Protein AF-A0A7C4EI31-F1 (afdb_monomer_lite)

pLDDT: mean 77.95, std 15.74, range [33.34, 97.25]

Structure (mmCIF, N/CA/C/O backbone):
data_AF-A0A7C4EI31-F1
#
_entry.id   AF-A0A7C4EI31-F1
#
loop_
_atom_site.group_PDB
_atom_site.id
_atom_site.type_symbol
_atom_site.label_atom_id
_atom_site.label_alt_id
_atom_site.label_comp_id
_atom_site.label_asym_id
_atom_site.label_entity_id
_atom_site.label_seq_id
_atom_site.pdbx_PDB_ins_code
_atom_site.Cartn_x
_atom_site.Cartn_y
_atom_site.Cartn_z
_atom_site.occupancy
_atom_site.B_iso_or_equiv
_atom_site.auth_seq_id
_atom_site.auth_comp_id
_atom_site.auth_asym_id
_atom_site.auth_atom_id
_atom_site.pdbx_PDB_model_num
ATOM 1 N N . MET A 1 1 ? -98.557 44.530 114.615 1.00 41.19 1 MET A N 1
ATOM 2 C CA . MET A 1 1 ? -98.562 43.823 113.317 1.00 41.19 1 MET A CA 1
ATOM 3 C C . MET A 1 1 ? -97.282 44.169 112.573 1.00 41.19 1 MET A C 1
ATOM 5 O O . MET A 1 1 ? -97.157 45.309 112.159 1.00 41.19 1 MET A O 1
ATOM 9 N N . SER A 1 2 ? -96.325 43.238 112.516 1.00 43.62 2 SER A N 1
ATOM 10 C CA . SER A 1 2 ? -95.364 43.038 111.412 1.00 43.62 2 SER A CA 1
ATOM 11 C C . SER A 1 2 ? -94.254 42.102 111.886 1.00 43.62 2 SER A C 1
ATOM 13 O O . SER A 1 2 ? -93.438 42.488 112.718 1.00 43.62 2 SER A O 1
ATOM 15 N N . GLN A 1 3 ? -94.226 40.874 111.366 1.00 41.81 3 GLN A N 1
ATOM 16 C CA . GLN A 1 3 ? -93.058 39.998 111.443 1.00 41.81 3 GLN A CA 1
ATOM 17 C C . GLN A 1 3 ? -92.768 39.374 110.071 1.00 41.81 3 GLN A C 1
ATOM 19 O O . GLN A 1 3 ? -93.598 38.665 109.516 1.00 41.81 3 GLN A O 1
ATOM 24 N N . ILE A 1 4 ? -91.595 39.732 109.539 1.00 47.81 4 ILE A N 1
ATOM 25 C CA . ILE A 1 4 ? -90.494 38.880 109.048 1.00 47.81 4 ILE A CA 1
ATOM 26 C C . ILE A 1 4 ? -90.868 37.541 108.377 1.00 47.81 4 ILE A C 1
ATOM 28 O O . ILE A 1 4 ? -91.322 36.627 109.058 1.00 47.81 4 ILE A O 1
ATOM 32 N N . LYS A 1 5 ? -90.437 37.346 107.116 1.00 42.47 5 LYS A N 1
ATOM 33 C CA . LYS A 1 5 ? -89.521 36.237 106.763 1.00 42.47 5 LYS A CA 1
ATOM 34 C C . LYS A 1 5 ? -88.839 36.428 105.404 1.00 42.47 5 LYS A C 1
ATOM 36 O O . LYS A 1 5 ? -89.461 36.347 104.353 1.00 42.47 5 LYS A O 1
ATOM 41 N N . THR A 1 6 ? -87.535 36.665 105.473 1.00 50.69 6 THR A N 1
ATOM 42 C CA . THR A 1 6 ? -86.547 36.564 104.396 1.00 50.69 6 THR A CA 1
ATOM 43 C C . THR A 1 6 ? -86.297 35.086 104.079 1.00 50.69 6 THR A C 1
ATOM 45 O O . THR A 1 6 ? -86.125 34.287 105.000 1.00 50.69 6 THR A O 1
ATOM 48 N N . GLY A 1 7 ? -86.248 34.726 102.797 1.00 41.00 7 GLY A N 1
ATOM 49 C CA . GLY A 1 7 ? -85.848 33.403 102.319 1.00 41.00 7 GLY A CA 1
ATOM 50 C C . GLY A 1 7 ? -85.140 33.545 100.978 1.00 41.00 7 GLY A C 1
ATOM 51 O O . GLY A 1 7 ? -85.781 33.796 99.964 1.00 41.00 7 GLY A O 1
ATOM 52 N N . THR A 1 8 ? -83.814 33.464 101.013 1.00 48.25 8 THR A N 1
ATOM 53 C CA . THR A 1 8 ? -82.919 33.517 99.855 1.00 48.25 8 THR A CA 1
ATOM 54 C C . THR A 1 8 ? -82.655 32.081 99.409 1.00 48.25 8 THR A C 1
ATOM 56 O O . THR A 1 8 ? -81.966 31.352 100.121 1.00 48.25 8 THR A O 1
ATOM 59 N N . ASP A 1 9 ? -83.201 31.666 98.266 1.00 45.69 9 ASP A N 1
ATOM 60 C CA . ASP A 1 9 ? -82.871 30.377 97.646 1.00 45.69 9 ASP A CA 1
ATOM 61 C C . ASP A 1 9 ? -81.518 30.480 96.927 1.00 45.69 9 ASP A C 1
ATOM 63 O O . ASP A 1 9 ? -81.344 31.252 95.983 1.00 45.69 9 ASP A O 1
ATOM 67 N N . LEU A 1 10 ? -80.544 29.701 97.400 1.00 46.16 10 LEU A N 1
ATOM 68 C CA . LEU A 1 10 ? -79.262 29.465 96.738 1.00 46.16 10 LEU A CA 1
ATOM 69 C C . LEU A 1 10 ? -79.379 28.199 95.871 1.00 46.16 10 LEU A C 1
ATOM 71 O O . LEU A 1 10 ? -79.858 27.181 96.374 1.00 46.16 10 LEU A O 1
ATOM 75 N N . PRO A 1 11 ? -78.924 28.203 94.604 1.00 51.41 11 PRO A N 1
ATOM 76 C CA . PRO A 1 11 ? -78.926 26.999 93.779 1.00 51.41 11 PRO A CA 1
ATOM 77 C C . PRO A 1 11 ? -77.874 25.977 94.252 1.00 51.41 11 PRO A C 1
ATOM 79 O O . PRO A 1 11 ? -76.758 26.331 94.633 1.00 51.41 11 PRO A O 1
ATOM 82 N N . GLU A 1 12 ? -78.248 24.695 94.205 1.00 48.75 12 GLU A N 1
ATOM 83 C CA . GLU A 1 12 ? -77.441 23.531 94.595 1.00 48.75 12 GLU A CA 1
ATOM 84 C C . GLU A 1 12 ? -76.045 23.460 93.919 1.00 48.75 12 GLU A C 1
ATOM 86 O O . GLU A 1 12 ? -75.933 23.602 92.700 1.00 48.75 12 GLU A O 1
ATOM 91 N N . PRO A 1 13 ? -74.969 23.108 94.655 1.00 52.16 13 PRO A N 1
ATOM 92 C CA . PRO A 1 13 ? -73.597 23.009 94.127 1.00 52.16 13 PRO A CA 1
ATOM 93 C C . PRO A 1 13 ? -73.261 21.699 93.370 1.00 52.16 13 PRO A C 1
ATOM 95 O O . PRO A 1 13 ? -72.147 21.541 92.853 1.00 52.16 13 PRO A O 1
ATOM 98 N N . ALA A 1 14 ? -74.183 20.732 93.294 1.00 52.03 14 ALA A N 1
ATOM 99 C CA . ALA A 1 14 ? -73.888 19.378 92.803 1.00 52.03 14 ALA A CA 1
ATOM 100 C C . ALA A 1 14 ? -73.810 19.256 91.262 1.00 52.03 14 ALA A C 1
ATOM 102 O O . ALA A 1 14 ? -73.079 18.412 90.737 1.00 52.03 14 ALA A O 1
ATOM 103 N N . THR A 1 15 ? -74.503 20.116 90.513 1.00 53.94 15 THR A N 1
ATOM 104 C CA . THR A 1 15 ? -74.582 20.070 89.036 1.00 53.94 15 THR A CA 1
ATOM 105 C C . THR A 1 15 ? -73.482 20.865 88.327 1.00 53.94 15 THR A C 1
ATOM 107 O O . THR A 1 15 ? -73.079 20.501 87.222 1.00 53.94 15 THR A O 1
ATOM 110 N N . ALA A 1 16 ? -72.929 21.906 88.955 1.00 53.62 16 ALA A N 1
ATOM 111 C CA . ALA A 1 16 ? -71.825 22.685 88.382 1.00 53.62 16 ALA A CA 1
ATOM 112 C C . ALA A 1 16 ? -70.497 21.904 88.400 1.00 53.62 16 ALA A C 1
ATOM 114 O O . ALA A 1 16 ? -69.756 21.877 87.417 1.00 53.62 16 ALA A O 1
ATOM 115 N N . THR A 1 17 ? -70.225 21.193 89.496 1.00 56.03 17 THR A N 1
ATOM 116 C CA . THR A 1 17 ? -68.967 20.457 89.698 1.00 56.03 17 THR A CA 1
ATOM 117 C C . THR A 1 17 ? -68.844 19.228 88.783 1.00 56.03 17 THR A C 1
ATOM 119 O O . THR A 1 17 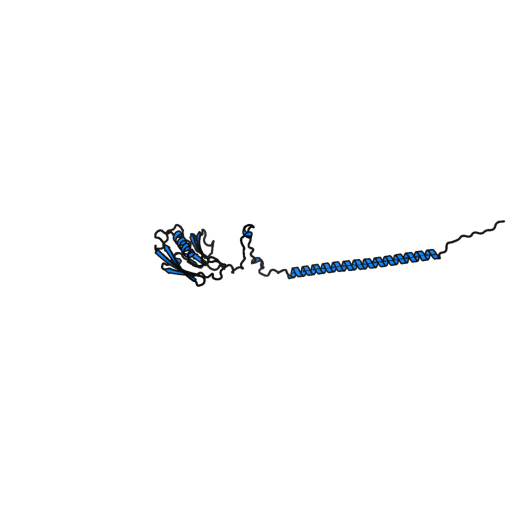? -67.742 18.868 88.367 1.00 56.03 17 THR A O 1
ATOM 122 N N . SER A 1 18 ? -69.961 18.582 88.432 1.00 58.06 18 SER A N 1
ATOM 123 C CA . SER A 1 18 ? -69.976 17.427 87.520 1.00 58.06 18 SER A CA 1
ATOM 124 C C . SER A 1 18 ? -69.792 17.825 86.052 1.00 58.06 18 SER A C 1
ATOM 126 O O . SER A 1 18 ? -69.082 17.125 85.331 1.00 58.06 18 SER A O 1
ATOM 128 N N . ARG A 1 19 ? -70.328 18.978 85.622 1.00 59.81 19 ARG A N 1
ATOM 129 C CA . ARG A 1 19 ? -70.064 19.541 84.284 1.00 59.81 19 ARG A CA 1
ATOM 130 C C . ARG A 1 19 ? -68.598 19.898 84.084 1.00 59.81 19 ARG A C 1
ATOM 132 O O . ARG A 1 19 ? -68.008 19.464 83.102 1.00 59.81 19 ARG A O 1
ATOM 139 N N . ILE A 1 20 ? -67.997 20.588 85.053 1.00 62.59 20 ILE A N 1
ATOM 140 C CA . ILE A 1 20 ? -66.581 20.970 84.986 1.00 62.59 20 ILE A CA 1
ATOM 141 C C . ILE A 1 20 ? -65.695 19.716 84.912 1.00 62.59 20 ILE A C 1
ATOM 143 O O . ILE A 1 20 ? -64.790 19.644 84.087 1.00 62.59 20 ILE A O 1
ATOM 147 N N . LYS A 1 21 ? -65.983 18.668 85.698 1.00 63.44 21 LYS A N 1
ATOM 148 C CA . LYS A 1 21 ? -65.245 17.394 85.604 1.00 63.44 21 LYS A CA 1
ATOM 149 C C . LYS A 1 21 ? -65.417 16.694 84.249 1.00 63.44 21 LYS A C 1
ATOM 151 O O . LYS A 1 21 ? -64.457 16.104 83.758 1.00 63.44 21 LYS A O 1
ATOM 156 N N . GLY A 1 22 ? -66.607 16.762 83.649 1.00 65.31 22 GLY A N 1
ATOM 157 C CA . GLY A 1 22 ? -66.873 16.223 82.313 1.00 65.31 22 GLY A CA 1
ATOM 158 C C . GLY A 1 22 ? -66.090 16.948 81.215 1.00 65.31 22 GLY A C 1
ATOM 159 O O . GLY A 1 22 ? -65.463 16.298 80.383 1.00 65.31 22 GLY A O 1
ATOM 160 N N . GLU A 1 23 ? -66.053 18.279 81.253 1.00 67.19 23 GLU A N 1
ATOM 161 C CA . GLU A 1 23 ? -65.307 19.100 80.288 1.00 67.19 23 GLU A CA 1
ATOM 162 C C . GLU A 1 23 ? -63.792 18.875 80.387 1.00 67.19 23 GLU A C 1
ATOM 164 O O . GLU A 1 23 ? -63.130 18.666 79.369 1.00 67.19 23 GLU A O 1
ATOM 169 N N . TRP A 1 24 ? -63.248 18.791 81.604 1.00 67.75 24 TRP A N 1
ATOM 170 C CA . TRP A 1 24 ? -61.834 18.467 81.820 1.00 67.75 24 TRP A CA 1
ATOM 171 C C . TRP A 1 24 ? -61.460 17.067 81.315 1.00 67.75 24 TRP A C 1
ATOM 173 O O . TRP A 1 24 ? -60.382 16.881 80.749 1.00 67.75 24 TRP A O 1
ATOM 183 N N . ALA A 1 25 ? -62.341 16.077 81.484 1.00 67.81 25 ALA A N 1
ATOM 184 C CA . ALA A 1 25 ? -62.105 14.723 80.988 1.00 67.81 25 ALA A CA 1
ATOM 185 C C . ALA A 1 25 ? -62.083 14.665 79.450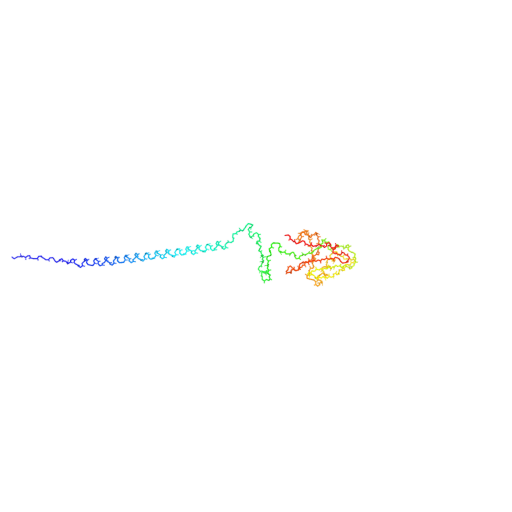 1.00 67.81 25 ALA A C 1
ATOM 187 O O . ALA A 1 25 ? -61.233 13.984 78.873 1.00 67.81 25 ALA A O 1
ATOM 188 N N . VAL A 1 26 ? -62.969 15.413 78.783 1.00 72.56 26 VAL A N 1
ATOM 189 C CA . VAL A 1 26 ? -62.995 15.528 77.316 1.00 72.56 26 VAL A CA 1
ATOM 190 C C . VAL A 1 26 ? -61.742 16.238 76.802 1.00 72.56 26 VAL A C 1
ATOM 192 O O . VAL A 1 26 ? -61.113 15.766 75.855 1.00 72.56 26 VAL A O 1
ATOM 195 N N . GLN A 1 27 ? -61.317 17.316 77.462 1.00 67.62 27 GLN A N 1
ATOM 196 C CA . GLN A 1 27 ? -60.129 18.074 77.069 1.00 67.62 27 GLN A CA 1
ATOM 197 C C . GLN A 1 27 ? -58.829 17.274 77.271 1.00 67.62 27 GLN A C 1
ATOM 199 O O . GLN A 1 27 ? -57.938 17.317 76.425 1.00 67.62 27 GLN A O 1
ATOM 204 N N . ALA A 1 28 ? -58.742 16.470 78.336 1.00 67.69 28 ALA A N 1
ATOM 205 C CA . ALA A 1 28 ? -57.607 15.577 78.583 1.00 67.69 28 ALA A CA 1
ATOM 206 C C . ALA A 1 28 ? -57.541 14.383 77.609 1.00 67.69 28 ALA A C 1
ATOM 208 O O . ALA A 1 28 ? -56.459 13.871 77.319 1.00 67.69 28 ALA A O 1
ATOM 209 N N . LEU A 1 29 ? -58.684 13.909 77.105 1.00 66.69 29 LEU A N 1
ATOM 210 C CA . LEU A 1 29 ? -58.729 12.885 76.056 1.00 66.69 29 LEU A CA 1
ATOM 211 C C . LEU A 1 29 ? -58.329 13.459 74.693 1.00 66.69 29 LEU A C 1
ATOM 213 O O . LEU A 1 29 ? -57.585 12.806 73.960 1.00 66.69 29 LEU A O 1
ATOM 217 N N . ALA A 1 30 ? -58.766 14.681 74.382 1.00 72.44 30 ALA A N 1
ATOM 218 C CA . ALA A 1 30 ? -58.385 15.386 73.163 1.00 72.44 30 ALA A CA 1
ATOM 219 C C . ALA A 1 30 ? -56.871 15.655 73.107 1.00 72.44 30 ALA A C 1
ATOM 221 O O . ALA A 1 30 ? -56.234 15.309 72.114 1.00 72.44 30 ALA A O 1
ATOM 222 N N . SER A 1 31 ? -56.265 16.147 74.195 1.00 70.19 31 SER A N 1
ATOM 223 C CA . SER A 1 31 ? -54.815 16.396 74.241 1.00 70.19 31 SER A CA 1
ATOM 224 C C . SER A 1 31 ? -53.990 15.114 74.092 1.00 70.19 31 SER A C 1
ATOM 226 O O . SER A 1 31 ? -53.005 15.080 73.357 1.00 70.19 31 SER A O 1
ATOM 228 N N . ARG A 1 32 ? -54.425 14.006 74.708 1.00 73.44 32 ARG A N 1
ATOM 229 C CA . ARG A 1 32 ? -53.771 12.697 74.542 1.00 73.44 32 ARG A CA 1
ATOM 230 C C . ARG A 1 32 ? -53.892 12.153 73.119 1.00 73.44 32 ARG A C 1
ATOM 232 O O . ARG A 1 32 ? -52.969 11.484 72.649 1.00 73.44 32 ARG A O 1
ATOM 239 N N . ALA A 1 33 ? -55.010 12.412 72.442 1.00 75.75 33 ALA A N 1
ATOM 240 C CA . ALA A 1 33 ? -55.199 12.030 71.047 1.00 75.75 33 ALA A CA 1
ATOM 241 C C . ALA A 1 33 ? -54.298 12.854 70.111 1.00 75.75 33 ALA A C 1
ATOM 243 O O . ALA A 1 33 ? -53.654 12.281 69.230 1.00 75.75 33 ALA A O 1
ATOM 244 N N . GLU A 1 34 ? -54.176 14.162 70.347 1.00 76.50 34 GLU A N 1
ATOM 245 C CA . GLU A 1 34 ? -53.262 15.046 69.611 1.00 76.50 34 GLU A CA 1
ATOM 246 C C . GLU A 1 34 ? -51.795 14.642 69.806 1.00 76.50 34 GLU A C 1
ATOM 248 O O . GLU A 1 34 ? -51.072 14.451 68.828 1.00 76.50 34 GLU A O 1
ATOM 253 N N . GLU A 1 35 ? -51.364 14.380 71.042 1.00 79.12 35 GLU A N 1
ATOM 254 C CA . GLU A 1 35 ? -50.011 13.887 71.331 1.00 79.12 35 GLU A CA 1
ATOM 255 C C . GLU A 1 35 ? -49.724 12.516 70.696 1.00 79.12 35 GLU A C 1
ATOM 257 O O . GLU A 1 35 ? -48.577 12.185 70.377 1.00 79.12 35 GLU A O 1
ATOM 262 N N . ALA A 1 36 ? -50.736 11.658 70.552 1.00 75.06 36 ALA A N 1
ATOM 263 C CA . ALA A 1 36 ? -50.582 10.368 69.886 1.00 75.06 36 ALA A CA 1
ATOM 264 C C . ALA A 1 36 ? -50.431 10.526 68.363 1.00 75.06 36 ALA A C 1
ATOM 266 O O . ALA A 1 36 ? -49.642 9.801 67.750 1.00 75.06 36 ALA A O 1
ATOM 267 N N . LEU A 1 37 ? -51.152 11.472 67.757 1.00 73.62 37 LEU A N 1
ATOM 268 C CA . LEU A 1 37 ? -51.060 11.788 66.330 1.00 73.62 37 LEU A CA 1
ATOM 269 C C . LEU A 1 37 ? -49.733 12.465 65.981 1.00 73.62 37 LEU A C 1
ATOM 271 O O . LEU A 1 37 ? -49.078 12.048 65.028 1.00 73.62 37 LEU A O 1
ATOM 275 N N . ASP A 1 38 ? -49.287 13.423 66.788 1.00 78.88 38 ASP A N 1
ATOM 276 C CA . ASP A 1 38 ? -48.000 14.101 66.612 1.00 78.88 38 ASP A CA 1
ATOM 277 C C . ASP A 1 38 ? -46.817 13.124 66.766 1.00 78.88 38 ASP A C 1
ATOM 279 O O . ASP A 1 38 ? -45.878 13.108 65.971 1.00 78.88 38 ASP A O 1
ATOM 283 N N . ARG A 1 39 ? -46.893 12.181 67.716 1.00 71.75 39 ARG A N 1
ATOM 284 C CA . ARG A 1 39 ? -45.887 11.108 67.818 1.00 71.75 39 ARG A CA 1
ATOM 285 C C . AR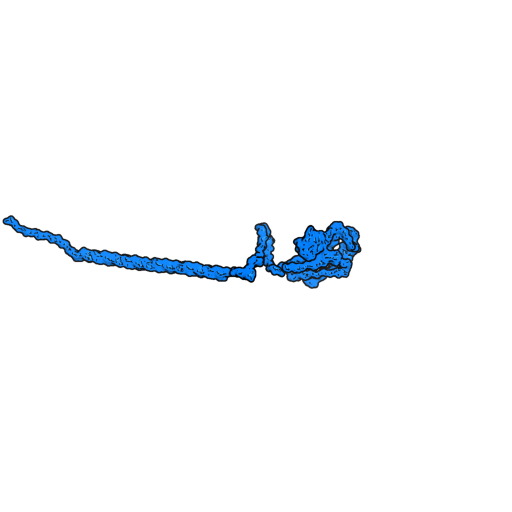G A 1 39 ? -45.866 10.191 66.595 1.00 71.75 39 ARG A C 1
ATOM 287 O O . ARG A 1 39 ? -44.789 9.740 66.201 1.00 71.75 39 ARG A O 1
ATOM 294 N N . LYS A 1 40 ? -47.023 9.894 65.998 1.00 74.88 40 LYS A N 1
ATOM 295 C CA . LYS A 1 40 ? -47.100 9.092 64.766 1.00 74.88 40 LYS A CA 1
ATOM 296 C C . LYS A 1 40 ? -46.545 9.853 63.564 1.00 74.88 40 LYS A C 1
ATOM 298 O O . LYS A 1 40 ? -45.743 9.278 62.831 1.00 74.88 40 LYS A O 1
ATOM 303 N N . SER A 1 41 ? -46.910 11.125 63.395 1.00 71.69 41 SER A N 1
ATOM 304 C CA . SER A 1 41 ? -46.447 11.948 62.272 1.00 71.69 41 SER A CA 1
ATOM 305 C C . SER A 1 41 ? -44.923 12.102 62.285 1.00 71.69 41 SER A C 1
ATOM 307 O O . SER A 1 41 ? -44.279 11.853 61.268 1.00 71.69 41 SER A O 1
ATOM 309 N N . ARG A 1 42 ? -44.322 12.380 63.453 1.00 68.88 42 ARG A N 1
ATOM 310 C CA . ARG A 1 42 ? -42.861 12.490 63.612 1.00 68.88 42 ARG A CA 1
ATOM 311 C C . ARG A 1 42 ? -42.134 11.187 63.290 1.00 68.88 42 ARG A C 1
ATOM 313 O O . ARG A 1 42 ? -41.110 11.214 62.613 1.00 68.88 42 ARG A O 1
ATOM 320 N N . ARG A 1 43 ? -42.669 10.041 63.729 1.00 72.94 43 ARG A N 1
ATOM 321 C CA . ARG A 1 43 ? -42.098 8.720 63.406 1.00 72.94 43 ARG A CA 1
ATOM 322 C C . ARG A 1 43 ? -42.139 8.448 61.905 1.00 72.94 43 ARG A C 1
ATOM 324 O O . ARG A 1 43 ? -41.129 8.049 61.336 1.00 72.94 43 ARG A O 1
ATOM 331 N N . GLN A 1 44 ? -43.270 8.720 61.264 1.00 76.75 44 GLN A N 1
ATOM 332 C CA . GLN A 1 44 ? -43.440 8.507 59.829 1.00 76.75 44 GLN A CA 1
ATOM 333 C C . GLN A 1 44 ? -42.531 9.424 58.991 1.00 76.75 44 GLN A C 1
ATOM 335 O O . GLN A 1 44 ? -41.926 8.976 58.020 1.00 76.75 44 GLN A O 1
ATOM 340 N N . TRP A 1 45 ? -42.367 10.685 59.396 1.00 72.00 45 TRP A N 1
ATOM 341 C CA . TRP A 1 45 ? -41.420 11.606 58.761 1.00 72.00 45 TRP A CA 1
ATOM 342 C C . TRP A 1 45 ? -39.970 11.150 58.930 1.00 72.00 45 TRP A C 1
ATOM 344 O O . TRP A 1 45 ? -39.201 11.167 57.966 1.00 72.00 45 TRP A O 1
ATOM 354 N N . SER A 1 46 ? -39.595 10.686 60.128 1.00 76.19 46 SER A N 1
ATOM 355 C CA . SER A 1 46 ? -38.244 10.165 60.356 1.00 76.19 46 SER A CA 1
ATOM 356 C C . SER A 1 46 ? -37.951 8.927 59.508 1.00 76.19 46 SER A C 1
ATOM 358 O O . SER A 1 46 ? -36.870 8.843 58.935 1.00 76.19 46 SER A O 1
ATOM 360 N N . SER A 1 47 ? -38.914 8.011 59.346 1.00 81.06 47 SER A N 1
ATOM 361 C CA . SER A 1 47 ? -38.702 6.793 58.560 1.00 81.06 47 SER A CA 1
ATOM 362 C C . SER A 1 47 ? -38.572 7.084 57.065 1.00 81.06 47 SER A C 1
ATOM 364 O O . SER A 1 47 ? -37.693 6.530 56.420 1.00 81.06 47 SER A O 1
ATOM 366 N N . GLN A 1 48 ? -39.384 7.996 56.517 1.00 83.06 48 GLN A N 1
ATOM 367 C CA . GLN A 1 48 ? -39.280 8.410 55.110 1.00 83.06 48 GLN A CA 1
ATOM 368 C C . GLN A 1 48 ? -37.959 9.129 54.812 1.00 83.06 48 GLN A C 1
ATOM 370 O O . GLN A 1 48 ? -37.354 8.915 53.763 1.00 83.06 48 GLN A O 1
ATOM 375 N N . THR A 1 49 ? -37.489 9.959 55.745 1.00 84.56 49 THR A N 1
ATOM 376 C CA . THR A 1 49 ? -36.219 10.681 55.593 1.00 84.56 49 THR A CA 1
ATOM 377 C C . THR A 1 49 ? -35.024 9.729 55.653 1.00 84.56 49 THR A C 1
ATOM 379 O O . THR A 1 49 ? -34.095 9.865 54.860 1.00 84.56 49 THR A O 1
ATOM 382 N N . LEU A 1 50 ? -35.058 8.744 56.559 1.00 86.50 50 LEU A N 1
ATOM 383 C CA . LEU A 1 50 ? -34.031 7.705 56.661 1.00 86.50 50 LEU A CA 1
ATOM 384 C C . LEU A 1 50 ? -33.987 6.839 55.402 1.00 86.50 50 LEU A C 1
ATOM 386 O O . LEU A 1 50 ? -32.916 6.660 54.833 1.00 86.50 50 LEU A O 1
ATOM 390 N N . GLN A 1 51 ? -35.145 6.395 54.915 1.00 88.25 51 GLN A N 1
ATOM 391 C CA . GLN A 1 51 ? -35.230 5.577 53.708 1.00 88.25 51 GLN A CA 1
ATOM 392 C C . GLN A 1 51 ? -34.721 6.332 52.470 1.00 88.25 51 GLN A C 1
ATOM 394 O O . GLN A 1 51 ? -33.909 5.812 51.713 1.00 88.25 51 GLN A O 1
ATOM 399 N N . GLY A 1 52 ? -35.091 7.608 52.312 1.00 88.19 52 GLY A N 1
ATOM 400 C CA . GLY A 1 52 ? -34.568 8.435 51.222 1.00 88.19 52 GLY A CA 1
ATOM 401 C C . GLY A 1 52 ? -33.059 8.700 51.314 1.00 88.19 52 GLY A C 1
ATOM 402 O O . GLY A 1 52 ? -32.400 8.868 50.286 1.00 88.19 52 GLY A O 1
ATOM 403 N N . LEU A 1 53 ? -32.492 8.742 52.525 1.00 89.62 53 LEU A N 1
ATOM 404 C CA . LEU A 1 53 ? -31.045 8.838 52.717 1.00 89.62 53 LEU A CA 1
ATOM 405 C C . LEU A 1 53 ? -30.354 7.524 52.336 1.00 89.62 53 LEU A C 1
ATOM 407 O O . LEU A 1 53 ? -29.345 7.568 51.636 1.00 89.62 53 LEU A O 1
ATOM 411 N N . GLU A 1 54 ? -30.904 6.385 52.757 1.00 91.88 54 GLU A N 1
ATOM 412 C CA . GLU A 1 54 ? -30.408 5.048 52.415 1.00 91.88 54 GLU A CA 1
ATOM 413 C C . GLU A 1 54 ? -30.415 4.816 50.902 1.00 91.88 54 GLU A C 1
ATOM 415 O O . GLU A 1 54 ? -29.392 4.411 50.351 1.00 91.88 54 GLU A O 1
ATOM 420 N N . ASP A 1 55 ? -31.502 5.175 50.214 1.00 91.19 55 ASP A N 1
ATOM 421 C CA . ASP A 1 55 ? -31.616 5.059 48.757 1.00 91.19 55 ASP A CA 1
ATOM 422 C C . ASP A 1 55 ? -30.565 5.918 48.035 1.00 91.19 55 ASP A C 1
ATOM 424 O O . ASP A 1 55 ? -29.912 5.473 47.088 1.00 91.19 55 ASP A O 1
ATOM 428 N N . ARG A 1 56 ? -30.338 7.152 48.507 1.00 90.56 56 ARG A N 1
ATOM 429 C CA . ARG A 1 56 ? -29.299 8.036 47.951 1.00 90.56 56 ARG A CA 1
ATOM 430 C C . ARG A 1 56 ? -27.893 7.503 48.201 1.00 90.56 56 ARG A C 1
ATOM 432 O O . ARG A 1 56 ? -27.044 7.607 47.318 1.00 90.56 56 ARG A O 1
ATOM 439 N N . LEU A 1 57 ? -27.637 6.941 49.381 1.00 94.94 57 LEU A N 1
ATOM 440 C CA . LEU A 1 57 ? -26.346 6.342 49.721 1.00 94.94 57 LEU A CA 1
ATOM 441 C C . LEU A 1 57 ? -26.086 5.079 48.898 1.00 94.94 57 LEU A C 1
ATOM 443 O O . LEU A 1 57 ? -24.967 4.875 48.429 1.00 94.94 57 LEU A O 1
ATOM 447 N N . ALA A 1 58 ? -27.119 4.263 48.684 1.00 92.44 58 ALA A N 1
ATOM 448 C CA . ALA A 1 58 ? -27.058 3.100 47.813 1.00 92.44 58 ALA A CA 1
ATOM 449 C C . ALA A 1 58 ? -26.741 3.514 46.370 1.00 92.44 58 ALA A C 1
ATOM 451 O O . ALA A 1 58 ? -25.782 2.996 45.799 1.00 92.44 58 ALA A O 1
ATOM 452 N N . GLY A 1 59 ? -27.453 4.511 45.831 1.00 90.62 59 GLY A N 1
ATOM 453 C CA . GLY A 1 59 ? -27.193 5.047 44.493 1.00 90.62 59 GLY A CA 1
ATOM 454 C C . GLY A 1 59 ? -25.797 5.661 44.349 1.00 90.62 59 GLY A C 1
ATOM 455 O O . GLY A 1 59 ? -25.124 5.447 43.344 1.00 90.62 59 GLY A O 1
ATOM 456 N N . PHE A 1 60 ? -25.307 6.364 45.374 1.00 92.75 60 PHE A N 1
ATOM 457 C CA . PHE A 1 60 ? -23.940 6.889 45.383 1.00 92.75 60 PHE A CA 1
ATOM 458 C C . PHE A 1 60 ? -22.889 5.772 45.392 1.00 92.75 60 PHE A C 1
ATOM 460 O O . PHE A 1 60 ? -21.908 5.836 44.653 1.00 92.75 60 PHE A O 1
ATOM 467 N N . ARG A 1 61 ? -23.102 4.721 46.194 1.00 91.25 61 ARG A N 1
ATOM 468 C CA . ARG A 1 61 ? -22.207 3.559 46.244 1.00 91.25 61 ARG A CA 1
ATOM 469 C C . ARG A 1 61 ? -22.176 2.815 44.912 1.00 91.25 61 ARG A C 1
ATOM 471 O O . ARG A 1 61 ? -21.109 2.387 44.490 1.00 91.25 61 ARG A O 1
ATOM 478 N N . GLU A 1 62 ? -23.322 2.670 44.258 1.00 91.31 62 GLU A N 1
ATOM 479 C CA . GLU A 1 62 ? -23.419 2.034 42.946 1.00 91.31 62 GLU A CA 1
ATOM 480 C C . GLU A 1 62 ? -22.727 2.869 41.862 1.00 91.31 62 GLU A C 1
ATOM 482 O O . GLU A 1 62 ? -21.938 2.329 41.089 1.00 91.31 62 GLU A O 1
ATOM 487 N N . ALA A 1 63 ? -22.905 4.194 41.876 1.00 90.25 63 ALA A N 1
ATOM 488 C CA . ALA A 1 63 ? -22.183 5.101 40.986 1.00 90.25 63 ALA A CA 1
ATOM 489 C C . ALA A 1 63 ? -20.659 5.033 41.193 1.00 90.25 63 ALA A C 1
ATOM 491 O O . ALA A 1 63 ? -19.912 4.991 40.218 1.00 90.25 63 ALA A O 1
ATOM 492 N N . LEU A 1 64 ? -20.191 4.970 42.445 1.00 88.44 64 LEU A N 1
ATOM 493 C CA . LEU A 1 64 ? -18.769 4.799 42.761 1.00 88.44 64 LEU A CA 1
ATOM 494 C C . LEU A 1 64 ? -18.222 3.432 42.336 1.00 88.44 64 LEU A C 1
ATOM 496 O O . LEU A 1 64 ? -17.079 3.354 41.902 1.00 88.44 64 LEU A O 1
ATOM 500 N N . ALA A 1 65 ? -19.011 2.365 42.466 1.00 84.12 65 ALA A N 1
ATOM 501 C CA . ALA A 1 65 ? -18.608 1.024 42.049 1.00 84.12 65 ALA A CA 1
ATOM 502 C C . ALA A 1 65 ? -18.574 0.873 40.518 1.00 84.12 65 ALA A C 1
ATOM 504 O O . ALA A 1 65 ? -17.737 0.144 39.992 1.00 84.12 65 ALA A O 1
ATOM 505 N N . ALA A 1 66 ? -19.465 1.568 39.806 1.00 80.81 66 ALA A N 1
ATOM 506 C CA . ALA A 1 66 ? -19.486 1.615 38.346 1.00 80.81 66 ALA A CA 1
ATOM 507 C C . ALA A 1 66 ? -18.411 2.550 37.764 1.00 80.81 66 ALA A C 1
ATOM 509 O O . ALA A 1 66 ? -18.054 2.429 36.591 1.00 80.81 66 ALA A O 1
ATOM 510 N N . PHE A 1 67 ? -17.895 3.484 38.566 1.00 81.12 67 PHE A N 1
ATOM 511 C CA . PHE A 1 67 ? -16.842 4.394 38.146 1.00 81.12 67 PHE A CA 1
ATOM 512 C C . PHE A 1 67 ? -15.514 3.645 38.003 1.00 81.12 67 PHE A C 1
ATOM 514 O O . PHE A 1 67 ? -14.886 3.242 38.983 1.00 81.12 67 PHE A O 1
ATOM 521 N N . GLN A 1 68 ? -15.058 3.483 36.763 1.00 73.31 68 GLN A N 1
ATOM 522 C CA . GLN A 1 68 ? -13.701 3.025 36.495 1.00 73.31 68 GLN A CA 1
ATOM 523 C C . GLN A 1 68 ? -12.730 4.165 36.782 1.00 73.31 68 GLN A C 1
ATOM 525 O O . GLN A 1 68 ? -12.668 5.152 36.047 1.00 73.31 68 GLN A O 1
ATOM 530 N N . TRP A 1 69 ? -11.972 4.024 37.868 1.00 75.88 69 TRP A N 1
ATOM 531 C CA . TRP A 1 69 ? -10.879 4.936 38.166 1.00 75.88 69 TRP A CA 1
ATOM 532 C C . TRP A 1 69 ? -9.847 4.905 37.032 1.00 75.88 69 TRP A C 1
ATOM 534 O O . TRP A 1 69 ? -9.560 3.825 36.510 1.00 75.88 69 TRP A O 1
ATOM 544 N N . PRO A 1 70 ? -9.274 6.059 36.651 1.00 69.12 70 PRO A N 1
ATOM 545 C CA . PRO A 1 70 ? -8.203 6.088 35.669 1.00 69.12 70 PRO A CA 1
ATOM 546 C C . PRO A 1 70 ? -7.049 5.214 36.164 1.00 69.12 70 PRO A C 1
ATOM 548 O O . PRO A 1 70 ? -6.536 5.421 37.263 1.00 69.12 70 PRO A O 1
ATOM 551 N N . THR A 1 71 ? -6.658 4.224 35.368 1.00 70.88 71 THR A N 1
ATOM 552 C CA . THR A 1 71 ? -5.376 3.535 35.542 1.00 70.88 71 THR A CA 1
ATOM 553 C C . THR A 1 71 ? -4.235 4.487 35.184 1.00 70.88 71 THR A C 1
ATOM 555 O O . THR A 1 71 ? -4.486 5.549 34.622 1.00 70.88 71 THR A O 1
ATOM 558 N N . ASP A 1 72 ? -2.990 4.148 35.516 1.00 64.81 72 ASP A N 1
ATOM 559 C CA . ASP A 1 72 ? -1.822 4.885 35.022 1.00 64.81 72 ASP A CA 1
ATOM 560 C C . ASP A 1 72 ? -1.095 4.014 33.981 1.00 64.81 72 ASP A C 1
ATOM 562 O O . ASP A 1 72 ? -0.625 2.929 34.343 1.00 64.81 72 ASP A O 1
ATOM 566 N N . PRO A 1 73 ? -1.048 4.416 32.696 1.00 63.31 73 PRO A N 1
ATOM 567 C CA . PRO A 1 73 ? -1.619 5.639 32.130 1.00 63.31 73 PRO A CA 1
ATOM 568 C C . PRO A 1 73 ? -3.161 5.607 32.029 1.00 63.31 73 PRO A C 1
ATOM 570 O O . PRO A 1 73 ? -3.761 4.529 31.914 1.00 63.31 73 PRO A O 1
ATOM 573 N N . PRO A 1 74 ? -3.829 6.780 32.057 1.00 65.38 74 PRO A N 1
ATOM 574 C CA . PRO A 1 74 ? -5.283 6.858 31.949 1.00 65.38 74 PRO A CA 1
ATOM 575 C C . PRO A 1 74 ? -5.804 6.250 30.641 1.00 65.38 74 PRO A C 1
ATOM 577 O O . PRO A 1 74 ? -5.276 6.569 29.573 1.00 65.38 74 PRO A O 1
ATOM 580 N N . PRO A 1 75 ? -6.890 5.456 30.672 1.00 60.09 75 PRO A N 1
ATOM 581 C CA . PRO A 1 75 ? -7.369 4.709 29.505 1.00 60.09 75 PRO A CA 1
ATOM 582 C C . PRO A 1 75 ? -7.860 5.613 28.362 1.00 60.09 75 PRO A C 1
ATOM 584 O O . PRO A 1 75 ? -7.900 5.202 27.204 1.00 60.09 75 PRO A O 1
ATOM 587 N N . TRP A 1 76 ? -8.196 6.876 28.645 1.00 62.88 76 TRP A N 1
ATOM 588 C CA . TRP A 1 76 ? -8.580 7.842 27.613 1.00 62.88 76 TRP A CA 1
ATOM 589 C C . TRP A 1 76 ? -7.410 8.377 26.781 1.00 62.88 76 TRP A C 1
ATOM 591 O O . TRP A 1 76 ? -7.664 8.981 25.744 1.00 62.88 76 TRP A O 1
ATOM 601 N N . PHE A 1 77 ? -6.150 8.158 27.179 1.00 59.84 77 PHE A N 1
ATOM 602 C CA . PHE A 1 77 ? -5.013 8.468 26.302 1.00 59.84 77 PHE A CA 1
ATOM 603 C C . PHE A 1 77 ? -4.960 7.536 25.084 1.00 59.84 77 PHE A C 1
ATOM 605 O O . PHE A 1 77 ? -4.429 7.918 24.044 1.00 59.84 77 PHE A O 1
ATOM 612 N N . GLU A 1 78 ? -5.565 6.350 25.183 1.00 58.84 78 GLU A N 1
ATOM 613 C CA . GLU A 1 78 ? -5.691 5.398 24.076 1.00 58.84 78 GLU A CA 1
ATOM 614 C C . GLU A 1 78 ? -7.082 5.414 23.428 1.00 58.84 78 GLU A C 1
ATOM 616 O O . GLU A 1 78 ? -7.269 4.861 22.341 1.00 58.84 78 GLU A O 1
ATOM 621 N N . ALA A 1 79 ? -8.063 6.070 24.056 1.00 60.56 79 ALA A N 1
ATOM 622 C CA . ALA A 1 79 ? -9.404 6.193 23.505 1.00 60.56 79 ALA A CA 1
ATOM 623 C C . ALA A 1 79 ? -9.381 7.089 22.262 1.00 60.56 79 ALA A C 1
ATOM 625 O O . ALA A 1 79 ? -9.190 8.303 22.336 1.00 60.56 79 ALA A O 1
ATOM 626 N N . ARG A 1 80 ? -9.616 6.488 21.096 1.00 64.06 80 ARG A N 1
ATOM 627 C CA . ARG A 1 80 ? -9.777 7.222 19.839 1.00 64.06 80 ARG A CA 1
ATOM 628 C C . ARG A 1 80 ? -11.254 7.248 19.472 1.00 64.06 80 ARG A C 1
ATOM 630 O O . ARG A 1 80 ? -11.949 6.242 19.571 1.00 64.06 80 ARG A O 1
ATOM 637 N N . MET A 1 81 ? -11.728 8.408 19.034 1.00 69.75 81 MET A N 1
ATOM 638 C CA . MET A 1 81 ? -13.098 8.598 18.569 1.00 69.75 81 MET A CA 1
ATOM 639 C C . MET A 1 81 ? -13.078 8.906 17.075 1.00 69.75 81 MET A C 1
ATOM 641 O O . MET A 1 81 ? -12.467 9.885 16.652 1.00 69.75 81 MET A O 1
ATOM 645 N N . ALA A 1 82 ? -13.759 8.085 16.277 1.00 68.06 82 ALA A N 1
ATOM 646 C CA . ALA A 1 82 ? -13.997 8.394 14.874 1.00 68.06 82 ALA A CA 1
ATOM 647 C C . ALA A 1 82 ? -15.141 9.410 14.781 1.00 68.06 82 ALA A C 1
ATOM 649 O O . ALA A 1 82 ? -16.283 9.113 15.137 1.00 68.06 82 ALA A O 1
ATOM 650 N N . THR A 1 83 ? -14.839 10.624 14.326 1.00 75.00 83 THR A N 1
ATOM 651 C CA . THR A 1 83 ? -15.851 11.651 14.068 1.00 75.00 83 THR A CA 1
ATOM 652 C C . THR A 1 83 ? -16.058 11.799 12.563 1.00 75.00 83 THR A C 1
ATOM 654 O O . THR A 1 83 ? -15.127 11.700 11.771 1.00 75.00 83 THR A O 1
ATOM 657 N N . GLY A 1 84 ? -17.310 12.001 12.161 1.00 69.06 84 GLY A N 1
ATOM 658 C CA . GLY A 1 84 ? -17.702 12.250 10.776 1.00 69.06 84 GLY A CA 1
ATOM 659 C C . GLY A 1 84 ? -18.899 13.191 10.736 1.00 69.06 84 GLY A C 1
ATOM 660 O O . GLY A 1 84 ? -19.674 13.256 11.706 1.00 69.06 84 GLY A O 1
ATOM 661 N N . ASP A 1 85 ? -19.040 13.931 9.638 1.00 77.69 85 ASP A N 1
ATOM 662 C CA . ASP A 1 85 ? -20.197 14.790 9.407 1.00 77.69 85 ASP A CA 1
ATOM 663 C C . ASP A 1 85 ? -21.479 13.950 9.247 1.00 77.69 85 ASP A C 1
ATOM 665 O O . ASP A 1 85 ? -21.460 12.733 9.040 1.00 77.69 85 ASP A O 1
ATOM 669 N N . GLN A 1 86 ? -22.633 14.596 9.389 1.00 68.56 86 GLN A N 1
ATOM 670 C CA . GLN A 1 86 ? -23.918 13.897 9.436 1.00 68.56 86 GLN A CA 1
ATOM 671 C C . GLN A 1 86 ? -24.251 13.164 8.124 1.00 68.56 86 GLN A C 1
ATOM 673 O O . GLN A 1 86 ? -24.961 12.161 8.158 1.00 68.56 86 GLN A O 1
ATOM 678 N N . ARG A 1 87 ? -23.707 13.621 6.985 1.00 66.94 87 ARG A N 1
ATOM 679 C CA . ARG A 1 87 ? -23.865 12.963 5.679 1.00 66.94 87 ARG A CA 1
ATOM 680 C C . ARG A 1 87 ? -23.043 11.680 5.576 1.00 66.94 87 ARG A C 1
ATOM 682 O O . ARG A 1 87 ? -23.542 10.699 5.034 1.00 66.94 87 ARG A O 1
ATOM 689 N N . THR A 1 88 ? -21.840 11.645 6.148 1.00 64.69 88 THR A N 1
ATOM 690 C CA . THR A 1 88 ? -20.993 10.440 6.151 1.00 64.69 88 THR A CA 1
ATOM 691 C C . THR A 1 88 ? -21.547 9.359 7.091 1.00 64.69 88 THR A C 1
ATOM 693 O O . THR A 1 88 ? -21.463 8.170 6.797 1.00 64.69 88 THR A O 1
ATOM 696 N N . ARG A 1 89 ? -22.231 9.731 8.182 1.00 64.94 89 ARG A N 1
ATOM 697 C CA . ARG A 1 89 ? -22.803 8.751 9.135 1.00 64.94 89 ARG A CA 1
ATOM 698 C C . ARG A 1 89 ? -23.942 7.888 8.581 1.00 64.94 89 ARG A C 1
ATOM 700 O O . ARG A 1 89 ? -24.239 6.857 9.170 1.00 64.94 89 ARG A O 1
ATOM 707 N N . GLN A 1 90 ? -24.600 8.298 7.494 1.00 71.44 90 GLN A N 1
ATOM 708 C CA . GLN A 1 90 ? -25.735 7.550 6.930 1.00 71.44 90 GLN A CA 1
ATOM 709 C C . GLN A 1 90 ? -25.328 6.454 5.933 1.00 71.44 90 GLN A C 1
ATOM 711 O O . GLN A 1 90 ? -26.183 5.676 5.520 1.00 71.44 90 GLN A O 1
ATOM 716 N N . GLY A 1 91 ? -24.048 6.377 5.553 1.00 67.12 91 GLY A N 1
ATOM 717 C CA . GLY A 1 91 ? -23.563 5.395 4.575 1.00 67.12 91 GLY A CA 1
ATOM 718 C C . GLY A 1 91 ? -22.229 4.736 4.917 1.00 67.12 91 GLY A C 1
ATOM 719 O O . GLY A 1 91 ? -21.838 3.797 4.232 1.00 67.12 91 GLY A O 1
ATOM 720 N N . PHE A 1 92 ? -21.537 5.195 5.961 1.00 62.97 92 PHE A N 1
ATOM 721 C CA . PHE A 1 92 ? -20.209 4.709 6.317 1.00 62.97 92 PHE A CA 1
ATOM 722 C C . PHE A 1 92 ? -20.155 4.304 7.792 1.00 62.97 92 PHE A C 1
ATOM 724 O O . PHE A 1 92 ? -20.598 5.042 8.672 1.00 62.97 92 PHE A O 1
ATOM 731 N N . GLY A 1 93 ? -19.591 3.124 8.051 1.00 68.06 93 GLY A N 1
ATOM 732 C CA . GLY A 1 93 ? -19.203 2.678 9.385 1.00 68.06 93 GLY A CA 1
ATOM 733 C C . GLY A 1 93 ? -17.725 2.969 9.628 1.00 68.06 93 GLY A C 1
ATOM 734 O O . GLY A 1 93 ? -16.915 2.874 8.710 1.00 68.06 93 GLY A O 1
ATOM 735 N N . ALA A 1 94 ? -17.370 3.315 10.861 1.00 66.62 94 ALA A N 1
ATOM 736 C CA . ALA A 1 94 ? -15.982 3.430 11.285 1.00 66.62 94 ALA A CA 1
ATOM 737 C C . ALA A 1 94 ? -15.757 2.523 12.494 1.00 66.62 94 ALA A C 1
ATOM 739 O O . ALA A 1 94 ? -16.555 2.526 13.431 1.00 66.62 94 ALA A O 1
ATOM 740 N N . SER A 1 95 ? -14.666 1.762 12.467 1.00 71.88 95 SER A N 1
ATOM 741 C CA . SER A 1 95 ? -14.182 0.987 13.606 1.00 71.88 95 SER A CA 1
ATOM 742 C C . SER A 1 95 ? -12.805 1.505 13.984 1.00 71.88 95 SER A C 1
ATOM 744 O O . SER A 1 95 ? -11.962 1.755 13.121 1.00 71.88 95 SER A O 1
ATOM 746 N N . VAL A 1 96 ? -12.595 1.705 15.278 1.00 68.44 96 VAL A N 1
ATOM 747 C CA . VAL A 1 96 ? -11.310 2.124 15.824 1.00 68.44 96 VAL A CA 1
ATOM 748 C C . VAL A 1 96 ? -10.562 0.870 16.247 1.00 68.44 96 VAL A C 1
ATOM 750 O O . VAL A 1 96 ? -10.989 0.171 17.162 1.00 68.44 96 VAL A O 1
ATOM 753 N N . LEU A 1 97 ? -9.438 0.601 15.588 1.00 66.50 97 LEU A N 1
ATOM 754 C CA . LEU A 1 97 ? -8.524 -0.457 16.002 1.00 66.50 97 LEU A CA 1
ATOM 755 C C . LEU A 1 97 ? -7.566 0.069 17.088 1.00 66.50 97 LEU A C 1
ATOM 757 O O . LEU A 1 97 ? -7.142 1.231 17.005 1.00 66.50 97 LEU A O 1
ATOM 761 N N . PRO A 1 98 ? -7.203 -0.760 18.086 1.00 64.12 98 PRO A N 1
ATOM 762 C CA . PRO A 1 98 ? -6.142 -0.447 19.037 1.00 64.12 98 PRO A CA 1
ATOM 763 C C . PRO A 1 98 ? -4.834 -0.052 18.338 1.00 64.12 98 PRO A C 1
ATOM 765 O O . PRO A 1 98 ? -4.565 -0.458 17.201 1.00 64.12 98 PRO A O 1
ATOM 768 N N . ALA A 1 99 ? -4.003 0.737 19.023 1.00 59.06 99 ALA A N 1
ATOM 769 C CA . ALA A 1 99 ? -2.661 1.050 18.534 1.00 59.06 99 ALA A CA 1
ATOM 770 C C . ALA A 1 99 ? -1.882 -0.254 18.259 1.00 59.06 99 ALA A C 1
ATOM 772 O O . ALA A 1 99 ? -2.014 -1.223 19.006 1.00 59.06 99 ALA A O 1
ATOM 773 N N . GLY A 1 100 ? -1.146 -0.311 17.146 1.00 60.28 100 GLY A N 1
ATOM 774 C CA . GLY A 1 100 ? -0.444 -1.521 16.699 1.00 60.28 100 GLY A CA 1
ATOM 775 C C . GLY A 1 100 ? -1.316 -2.602 16.037 1.00 60.28 100 GLY A C 1
ATOM 776 O O . GLY A 1 100 ? -0.773 -3.576 15.526 1.00 60.28 100 GLY A O 1
ATOM 777 N N . GLN A 1 101 ? -2.651 -2.458 15.998 1.00 65.31 101 GLN A N 1
ATOM 778 C CA . GLN A 1 101 ? -3.540 -3.411 15.303 1.00 65.31 101 GLN A CA 1
ATOM 779 C C . GLN A 1 101 ? -3.982 -2.950 13.910 1.00 65.31 101 GLN A C 1
ATOM 781 O O . GLN A 1 101 ? -4.438 -3.762 13.105 1.00 65.31 101 GLN A O 1
ATOM 786 N N . ALA A 1 102 ? -3.857 -1.657 13.604 1.00 63.66 102 ALA A N 1
ATOM 787 C CA . ALA A 1 102 ? -4.118 -1.147 12.266 1.00 63.66 102 ALA A CA 1
ATOM 788 C C . ALA A 1 102 ? -2.985 -1.579 11.329 1.00 63.66 102 ALA A C 1
ATOM 790 O O . ALA A 1 102 ? -1.907 -0.989 11.331 1.00 63.66 102 ALA A O 1
ATOM 791 N N . GLN A 1 103 ? -3.226 -2.612 10.524 1.00 66.38 103 GLN A N 1
ATOM 792 C CA . GLN A 1 103 ? -2.256 -3.004 9.514 1.00 66.38 103 GLN A CA 1
ATOM 793 C C . GLN A 1 103 ? -2.299 -2.025 8.335 1.00 66.38 103 GLN A C 1
ATOM 795 O O . GLN A 1 103 ? -3.385 -1.762 7.806 1.00 66.38 103 GLN A O 1
ATOM 800 N N . PRO A 1 104 ? -1.148 -1.499 7.877 1.00 72.94 104 PRO A N 1
ATOM 801 C CA . PRO A 1 104 ? -1.121 -0.642 6.704 1.00 72.94 104 PRO A CA 1
ATOM 802 C C . PRO A 1 104 ? -1.630 -1.420 5.489 1.00 72.94 104 PRO A C 1
ATOM 804 O O . PRO A 1 104 ? -1.233 -2.563 5.252 1.00 72.94 104 PRO A O 1
ATOM 807 N N . GLN A 1 105 ? -2.533 -0.796 4.733 1.00 81.06 105 GLN A N 1
ATOM 808 C CA . GLN A 1 105 ? -3.096 -1.368 3.507 1.00 81.06 105 GLN A CA 1
ATOM 809 C C . GLN A 1 105 ? -2.044 -1.474 2.398 1.00 81.06 105 GLN A C 1
ATOM 811 O O . GLN A 1 105 ? -2.050 -2.432 1.631 1.00 81.06 105 GLN A O 1
ATOM 816 N N . THR A 1 106 ? -1.125 -0.509 2.331 1.00 86.12 106 THR A N 1
ATOM 817 C CA . THR A 1 106 ? 0.030 -0.534 1.432 1.00 86.12 106 THR A CA 1
ATOM 818 C C . THR A 1 106 ? 1.067 -1.486 2.008 1.00 86.12 106 THR A C 1
ATOM 820 O O . THR A 1 106 ? 1.449 -1.346 3.169 1.00 86.12 106 THR A O 1
ATOM 823 N N . LYS A 1 107 ? 1.493 -2.465 1.208 1.00 87.25 107 LYS A N 1
ATOM 824 C CA . LYS A 1 107 ? 2.481 -3.485 1.606 1.00 87.25 107 LYS A CA 1
ATOM 825 C C . LYS A 1 107 ? 3.805 -3.332 0.881 1.00 87.25 107 LYS A C 1
ATOM 827 O O . LYS A 1 107 ? 4.842 -3.760 1.380 1.00 87.25 107 LYS A O 1
ATOM 832 N N . MET A 1 108 ? 3.771 -2.764 -0.319 1.00 89.12 108 MET A N 1
ATOM 833 C CA . MET A 1 108 ? 4.965 -2.492 -1.099 1.00 89.12 108 MET A CA 1
ATOM 834 C C . MET A 1 108 ? 4.813 -1.198 -1.865 1.00 89.12 108 MET A C 1
ATOM 836 O O . MET A 1 108 ? 3.711 -0.820 -2.269 1.00 89.12 108 MET A O 1
ATOM 840 N N . ALA A 1 109 ? 5.941 -0.563 -2.138 1.00 89.44 109 ALA A N 1
ATOM 841 C CA . ALA A 1 109 ? 5.971 0.607 -2.983 1.00 89.44 109 ALA A CA 1
ATOM 842 C C . ALA A 1 109 ? 7.318 0.803 -3.674 1.00 89.44 109 ALA A C 1
ATOM 844 O O . ALA A 1 109 ? 8.353 0.331 -3.204 1.00 89.44 109 ALA A O 1
ATOM 845 N N . SER A 1 110 ? 7.290 1.491 -4.811 1.00 90.31 110 SER A N 1
ATOM 846 C CA . SER A 1 110 ? 8.478 1.845 -5.586 1.00 90.31 110 SER A CA 1
ATOM 847 C C . SER A 1 110 ? 9.203 3.064 -5.016 1.00 90.31 110 SER A C 1
ATOM 849 O O . SER A 1 110 ? 8.666 3.819 -4.207 1.00 90.31 110 SER A O 1
ATOM 851 N N . GLY A 1 111 ? 10.406 3.328 -5.526 1.00 86.81 111 GLY A N 1
ATOM 852 C CA . GLY A 1 111 ? 11.020 4.646 -5.370 1.00 86.81 111 GLY A CA 1
ATOM 853 C C . GLY A 1 111 ? 10.229 5.740 -6.102 1.00 86.81 111 GLY A C 1
ATOM 854 O O . GLY A 1 111 ? 9.360 5.453 -6.930 1.00 86.81 111 GLY A O 1
ATOM 855 N N . GLY A 1 112 ? 10.568 7.000 -5.825 1.00 87.00 112 GLY A N 1
ATOM 856 C CA . GLY A 1 112 ? 10.036 8.152 -6.559 1.00 87.00 112 GLY A CA 1
ATOM 857 C C . GLY A 1 112 ? 10.703 8.336 -7.926 1.00 87.00 112 GLY A C 1
ATOM 858 O O . GLY A 1 112 ? 11.936 8.319 -8.028 1.00 87.00 112 GLY A O 1
ATOM 859 N N . PHE A 1 113 ? 9.891 8.523 -8.970 1.00 88.75 113 PHE A N 1
ATOM 860 C CA . PHE A 1 113 ? 10.343 8.779 -10.341 1.00 88.75 113 PHE A CA 1
ATOM 861 C C . PHE A 1 113 ? 9.709 10.040 -10.935 1.00 88.75 113 PHE A C 1
ATOM 863 O O . PHE A 1 113 ? 8.557 10.380 -10.661 1.00 88.75 113 PHE A O 1
ATOM 870 N N . ALA A 1 114 ? 10.438 10.725 -11.814 1.00 89.12 114 ALA A N 1
ATOM 871 C CA . ALA A 1 114 ? 9.876 11.813 -12.604 1.00 89.12 114 ALA A CA 1
ATOM 872 C C . ALA A 1 114 ? 8.970 11.237 -13.705 1.00 89.12 114 ALA A C 1
ATOM 874 O O . ALA A 1 114 ? 9.465 10.605 -14.633 1.00 89.12 114 ALA A O 1
ATOM 875 N N . ALA A 1 115 ? 7.655 11.470 -13.625 1.00 89.00 115 ALA A N 1
ATOM 876 C CA . ALA A 1 115 ? 6.670 10.861 -14.530 1.00 89.00 115 ALA A CA 1
ATOM 877 C C . ALA A 1 115 ? 6.944 11.116 -16.017 1.00 89.00 115 ALA A C 1
ATOM 879 O O . ALA A 1 115 ? 6.685 10.248 -16.838 1.00 89.00 115 ALA A O 1
ATOM 880 N N . GLN A 1 116 ? 7.447 12.306 -16.348 1.00 90.94 116 GLN A N 1
ATOM 881 C CA . GLN A 1 116 ? 7.755 12.733 -17.716 1.00 90.94 116 GLN A CA 1
ATOM 882 C C . GLN A 1 116 ? 9.197 12.399 -18.129 1.00 90.94 116 GLN A C 1
ATOM 884 O O . GLN A 1 116 ? 9.585 12.655 -19.264 1.00 90.94 116 GLN A O 1
ATOM 889 N N . GLY A 1 117 ? 10.008 11.861 -17.212 1.00 88.81 117 GLY A N 1
ATOM 890 C CA . GLY A 1 117 ? 11.379 11.467 -17.502 1.00 88.81 117 GLY A CA 1
ATOM 891 C C . GLY A 1 117 ? 11.418 10.175 -18.310 1.00 88.81 117 GLY A C 1
ATOM 892 O O . GLY A 1 117 ? 10.692 9.227 -18.001 1.00 88.81 117 GLY A O 1
ATOM 893 N N . THR A 1 118 ? 12.286 10.126 -19.318 1.00 91.69 118 THR A N 1
ATOM 894 C CA . THR A 1 118 ? 12.565 8.910 -20.092 1.00 91.69 118 THR A CA 1
ATOM 895 C C . THR A 1 118 ? 13.049 7.796 -19.168 1.00 91.69 118 THR A C 1
ATOM 897 O O . THR A 1 118 ? 13.878 8.034 -18.282 1.00 91.69 118 THR A O 1
ATOM 900 N N . THR A 1 119 ? 12.531 6.580 -19.355 1.00 91.00 119 THR A N 1
ATOM 901 C CA . THR A 1 119 ? 13.015 5.425 -18.593 1.00 91.00 119 THR A CA 1
ATOM 902 C C . THR A 1 119 ? 14.441 5.047 -19.002 1.00 91.00 119 THR A C 1
ATOM 904 O O . THR A 1 119 ? 14.842 5.231 -20.149 1.00 91.00 119 THR A O 1
ATOM 907 N N . THR A 1 120 ? 15.217 4.505 -18.063 1.00 92.19 120 THR A N 1
ATOM 908 C CA . THR A 1 120 ? 16.521 3.886 -18.361 1.00 92.19 120 THR A CA 1
ATOM 909 C C . THR A 1 120 ? 16.401 2.395 -18.679 1.00 92.19 120 THR A C 1
ATOM 911 O O . THR A 1 120 ? 17.412 1.736 -18.911 1.00 92.19 120 THR A O 1
ATOM 914 N N . LEU A 1 121 ? 15.186 1.841 -18.639 1.00 93.81 121 LEU A N 1
ATOM 915 C CA . LEU A 1 121 ? 14.923 0.454 -18.996 1.00 93.81 121 LEU A CA 1
ATOM 916 C C . LEU A 1 121 ? 15.062 0.249 -20.504 1.00 93.81 121 LEU A C 1
ATOM 918 O O . LEU A 1 121 ? 14.613 1.066 -21.307 1.00 93.81 121 LEU A O 1
ATOM 922 N N . ALA A 1 122 ? 15.668 -0.875 -20.883 1.00 95.25 122 ALA A N 1
ATOM 923 C CA . ALA A 1 122 ? 15.712 -1.282 -22.275 1.00 95.25 122 ALA A CA 1
ATOM 924 C C . ALA A 1 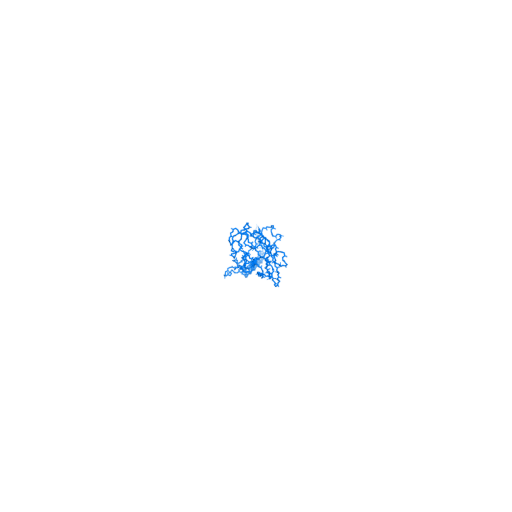122 ? 14.303 -1.683 -22.752 1.00 95.25 122 ALA A C 1
ATOM 926 O O . ALA A 1 122 ? 13.520 -2.247 -21.984 1.00 95.25 122 ALA A O 1
ATOM 927 N N . PRO A 1 123 ? 13.958 -1.452 -24.026 1.00 96.00 123 PRO A N 1
ATOM 928 C CA . PRO A 1 123 ? 12.662 -1.867 -24.545 1.00 96.00 123 PRO A CA 1
ATOM 929 C C . PRO A 1 123 ? 12.562 -3.390 -24.537 1.00 96.00 123 PRO A C 1
ATOM 931 O O . PRO A 1 123 ? 13.481 -4.084 -24.975 1.00 96.00 123 PRO A O 1
ATOM 934 N N . GLY A 1 124 ? 11.448 -3.927 -24.053 1.00 96.12 124 GLY A N 1
ATOM 935 C CA . GLY A 1 124 ? 11.329 -5.363 -23.844 1.00 96.12 124 GLY A CA 1
ATOM 936 C C . GLY A 1 124 ? 10.102 -5.766 -23.045 1.00 96.12 124 GLY A C 1
ATOM 937 O O . GLY A 1 124 ? 9.231 -4.955 -22.738 1.00 96.12 124 GLY A O 1
ATOM 938 N N . THR A 1 125 ? 10.021 -7.059 -22.741 1.00 96.25 125 THR A N 1
ATOM 939 C CA . THR A 1 125 ? 9.016 -7.603 -21.821 1.00 96.25 125 THR A CA 1
ATOM 940 C C . THR A 1 125 ? 9.723 -8.039 -20.552 1.00 96.25 125 THR A C 1
ATOM 942 O O . THR A 1 125 ? 10.655 -8.840 -20.596 1.00 96.25 125 THR A O 1
ATOM 945 N N . TYR A 1 126 ? 9.280 -7.477 -19.440 1.00 97.00 126 TYR A N 1
ATOM 946 C CA . TYR A 1 126 ? 9.763 -7.764 -18.105 1.00 97.00 126 TYR A CA 1
ATOM 947 C C . TYR A 1 126 ? 8.746 -8.649 -17.400 1.00 97.00 126 TYR A C 1
ATOM 949 O O . TYR A 1 126 ? 7.543 -8.450 -17.568 1.00 97.00 126 TYR A O 1
ATOM 957 N N . ARG A 1 127 ? 9.225 -9.606 -16.605 1.00 97.25 127 ARG A N 1
ATOM 958 C CA . ARG A 1 127 ? 8.369 -10.543 -15.877 1.00 97.25 127 ARG A CA 1
ATOM 959 C C . ARG A 1 127 ? 8.744 -10.566 -14.411 1.00 97.25 127 ARG A C 1
ATOM 961 O O . ARG A 1 127 ? 9.917 -10.728 -14.069 1.00 97.25 127 ARG A O 1
ATOM 968 N N . PHE A 1 128 ? 7.737 -10.500 -13.558 1.00 96.62 128 PHE A N 1
ATOM 969 C CA . PHE A 1 128 ? 7.879 -10.740 -12.129 1.00 96.62 128 PHE A CA 1
ATOM 970 C C . PHE A 1 128 ? 6.744 -11.630 -11.627 1.00 96.62 128 PHE A C 1
ATOM 972 O O . PHE A 1 128 ? 5.689 -11.729 -12.246 1.00 96.62 128 PHE A O 1
ATOM 979 N N . SER A 1 129 ? 6.989 -12.315 -10.520 1.00 95.38 129 SER A N 1
ATOM 980 C CA . SER A 1 129 ? 6.010 -13.136 -9.825 1.00 95.38 129 SER A CA 1
ATOM 981 C C . SER A 1 129 ? 5.483 -12.352 -8.631 1.00 95.38 129 SER A C 1
ATOM 983 O O . SER A 1 129 ? 6.272 -11.812 -7.852 1.00 95.38 129 SER A O 1
ATOM 985 N N . LEU A 1 130 ? 4.162 -12.272 -8.503 1.00 94.38 130 LEU A N 1
ATOM 986 C CA . LEU A 1 130 ? 3.475 -11.685 -7.359 1.00 94.38 130 LEU A CA 1
ATOM 987 C C . LEU A 1 130 ? 2.714 -12.794 -6.644 1.00 94.38 130 LEU A C 1
ATOM 989 O O . LEU A 1 130 ? 2.048 -13.599 -7.294 1.00 94.38 130 LEU A O 1
ATOM 993 N N . SER A 1 131 ? 2.805 -12.847 -5.320 1.00 93.00 131 SER A N 1
ATOM 994 C CA . SER A 1 131 ? 2.089 -13.841 -4.530 1.00 93.00 131 SER A CA 1
ATOM 995 C C . SER A 1 131 ? 1.444 -13.251 -3.287 1.00 93.00 131 SER A C 1
ATOM 997 O O . SER A 1 131 ? 2.007 -12.373 -2.634 1.00 93.00 131 SER A O 1
ATOM 999 N N . GLN A 1 132 ? 0.244 -13.741 -2.992 1.00 90.19 132 GLN A N 1
ATOM 1000 C CA . GLN A 1 132 ? -0.551 -13.388 -1.823 1.00 90.19 132 GLN A CA 1
ATOM 1001 C C . GLN A 1 132 ? -1.372 -14.608 -1.401 1.00 90.19 132 GLN A C 1
ATOM 1003 O O . GLN A 1 132 ? -1.963 -15.279 -2.251 1.00 90.19 132 GLN A O 1
ATOM 1008 N N . ALA A 1 133 ? -1.437 -14.890 -0.097 1.00 84.50 133 ALA A N 1
ATOM 1009 C CA . ALA A 1 133 ? -2.256 -15.979 0.452 1.00 84.50 133 ALA A CA 1
ATOM 1010 C C . ALA A 1 133 ? -1.977 -17.356 -0.200 1.00 84.50 133 ALA A C 1
ATOM 1012 O O . ALA A 1 133 ? -2.893 -18.129 -0.481 1.00 84.50 133 ALA A O 1
ATOM 1013 N N . GLY A 1 134 ? -0.714 -17.635 -0.543 1.00 82.88 134 GLY A N 1
ATOM 1014 C CA . GLY A 1 134 ? -0.309 -18.879 -1.212 1.00 82.88 134 GLY A CA 1
ATOM 1015 C C . GLY A 1 134 ? -0.695 -18.993 -2.694 1.00 82.88 134 GLY A C 1
ATOM 1016 O O . GLY A 1 134 ? -0.382 -20.004 -3.321 1.00 82.88 134 GLY A O 1
ATOM 1017 N N . ARG A 1 135 ? -1.337 -17.977 -3.287 1.00 89.00 135 ARG A N 1
ATOM 1018 C CA . ARG A 1 135 ? -1.537 -17.874 -4.741 1.00 89.00 135 ARG A CA 1
ATOM 1019 C C . ARG A 1 135 ? -0.417 -17.052 -5.346 1.00 89.00 135 ARG A C 1
ATOM 1021 O O . ARG A 1 135 ? -0.058 -16.023 -4.786 1.00 89.00 135 ARG A O 1
ATOM 1028 N N . ALA A 1 136 ? 0.099 -17.486 -6.489 1.00 93.31 136 ALA A N 1
ATOM 1029 C CA . ALA A 1 136 ? 1.139 -16.781 -7.220 1.00 93.31 136 ALA A CA 1
ATOM 1030 C C . ALA A 1 136 ? 0.737 -16.611 -8.685 1.00 93.31 136 ALA A C 1
ATOM 1032 O O . ALA A 1 136 ? 0.257 -17.558 -9.309 1.00 93.31 136 ALA A O 1
ATOM 1033 N N . GLU A 1 137 ? 0.975 -15.424 -9.232 1.00 94.75 137 GLU A N 1
ATOM 1034 C CA . GLU A 1 137 ? 0.800 -15.130 -10.651 1.00 94.75 137 GLU A CA 1
ATOM 1035 C C . GLU A 1 137 ? 2.065 -14.499 -11.226 1.00 94.75 137 GLU A C 1
ATOM 1037 O O . GLU A 1 137 ? 2.751 -13.712 -10.572 1.00 94.75 137 GLU A O 1
ATOM 1042 N N . ASN A 1 138 ? 2.380 -14.864 -12.468 1.00 95.88 138 ASN A N 1
ATOM 1043 C CA . ASN A 1 138 ? 3.434 -14.214 -13.232 1.00 95.88 138 ASN A CA 1
ATOM 1044 C C . ASN A 1 138 ? 2.824 -13.067 -14.028 1.00 95.88 138 ASN A C 1
ATOM 1046 O O . ASN A 1 138 ? 1.877 -13.270 -14.786 1.00 95.88 138 ASN A O 1
ATOM 1050 N N . ILE A 1 139 ? 3.395 -11.883 -13.865 1.00 96.44 139 ILE A N 1
ATOM 1051 C CA . ILE A 1 139 ? 2.916 -10.646 -14.461 1.00 96.44 139 ILE A CA 1
ATOM 1052 C C . ILE A 1 139 ? 3.941 -10.185 -15.488 1.00 96.44 139 ILE A C 1
ATOM 1054 O O . ILE A 1 139 ? 5.125 -10.034 -15.176 1.00 96.44 139 ILE A O 1
ATOM 1058 N N . ASP A 1 140 ? 3.455 -9.949 -16.705 1.00 96.38 140 ASP A N 1
ATOM 1059 C CA . ASP A 1 140 ? 4.240 -9.436 -17.821 1.00 96.38 140 ASP A CA 1
ATOM 1060 C C . ASP A 1 140 ? 3.981 -7.945 -18.017 1.00 96.38 140 ASP A C 1
ATOM 1062 O O . ASP A 1 140 ? 2.842 -7.501 -18.170 1.00 96.38 140 ASP A O 1
ATOM 1066 N N . VAL A 1 141 ? 5.059 -7.167 -18.060 1.00 96.50 141 VAL A N 1
ATOM 1067 C CA . VAL A 1 141 ? 5.023 -5.728 -18.312 1.00 96.50 141 VAL A CA 1
ATOM 1068 C C . VAL A 1 141 ? 5.869 -5.425 -19.535 1.00 96.50 141 VAL A C 1
ATOM 1070 O O . VAL A 1 141 ? 7.063 -5.721 -19.586 1.00 96.50 141 VAL A O 1
ATOM 1073 N N . ARG A 1 142 ? 5.245 -4.813 -20.539 1.00 95.81 142 ARG A N 1
ATOM 1074 C CA . ARG A 1 142 ? 5.936 -4.361 -21.744 1.00 95.81 142 ARG A CA 1
ATOM 1075 C C . ARG A 1 142 ? 6.424 -2.927 -21.558 1.00 95.81 142 ARG A C 1
ATOM 1077 O O . ARG A 1 142 ? 5.647 -2.066 -21.154 1.00 95.81 142 ARG A O 1
ATOM 1084 N N . VAL A 1 143 ? 7.686 -2.697 -21.905 1.00 96.00 143 VAL A N 1
ATOM 1085 C CA . VAL A 1 143 ? 8.324 -1.378 -21.945 1.00 96.00 143 VAL A CA 1
ATOM 1086 C C . VAL A 1 143 ? 8.688 -1.059 -23.393 1.00 96.00 143 VAL A C 1
ATOM 1088 O O . VAL A 1 143 ? 9.386 -1.830 -24.058 1.00 96.00 143 VAL A O 1
ATOM 1091 N N . GLY A 1 144 ? 8.159 0.047 -23.903 1.00 94.56 144 GLY A N 1
ATOM 1092 C CA . GLY A 1 144 ? 8.439 0.586 -25.230 1.00 94.56 144 GLY A CA 1
ATOM 1093 C C . GLY A 1 144 ? 9.712 1.435 -25.287 1.00 94.56 144 GLY A C 1
ATOM 1094 O O . GLY A 1 144 ? 10.231 1.892 -24.275 1.00 94.56 144 GLY A O 1
ATOM 1095 N N . ALA A 1 145 ? 10.206 1.686 -26.504 1.00 91.44 145 ALA A N 1
ATOM 1096 C CA . ALA A 1 145 ? 11.425 2.473 -26.747 1.00 91.44 145 ALA A CA 1
ATOM 1097 C C . ALA A 1 145 ? 11.324 3.961 -26.403 1.00 91.44 145 ALA A C 1
ATOM 1099 O O . ALA A 1 145 ? 12.345 4.633 -26.288 1.00 91.44 145 ALA A O 1
ATOM 1100 N N . SER A 1 146 ? 10.110 4.472 -26.240 1.00 92.56 146 SER A N 1
ATOM 1101 C CA . SER A 1 146 ? 9.851 5.876 -25.921 1.00 92.56 146 SER A CA 1
ATOM 1102 C C . SER A 1 146 ? 9.031 6.027 -24.643 1.00 92.56 146 SER A C 1
ATOM 1104 O O . SER A 1 146 ? 8.472 7.094 -24.406 1.00 92.56 146 SER A O 1
ATOM 1106 N N . ASP A 1 147 ? 8.948 4.968 -23.834 1.00 95.44 147 ASP A N 1
ATOM 1107 C CA . ASP A 1 147 ? 8.181 4.995 -22.596 1.00 95.44 147 ASP A CA 1
ATOM 1108 C C . ASP A 1 147 ? 8.868 5.893 -21.563 1.00 95.44 147 ASP A C 1
ATOM 1110 O O . ASP A 1 147 ? 10.087 5.878 -21.356 1.00 95.44 147 ASP A O 1
ATOM 1114 N N . THR A 1 148 ? 8.058 6.682 -20.872 1.00 96.38 148 THR A N 1
ATOM 1115 C CA . THR A 1 148 ? 8.493 7.425 -19.691 1.00 96.38 148 THR A CA 1
ATOM 1116 C C . THR A 1 148 ? 8.390 6.553 -18.442 1.00 96.38 148 THR A C 1
ATOM 1118 O O . THR A 1 148 ? 7.703 5.529 -18.429 1.00 96.38 148 THR A O 1
ATOM 1121 N N . TRP A 1 149 ? 8.998 6.977 -17.333 1.00 94.06 149 TRP A N 1
ATOM 1122 C CA . TRP A 1 149 ? 8.751 6.329 -16.041 1.00 94.06 149 TRP A CA 1
ATOM 1123 C C . TRP A 1 149 ? 7.266 6.328 -15.665 1.00 94.06 149 TRP A C 1
ATOM 1125 O O . TRP A 1 149 ? 6.785 5.355 -15.090 1.00 94.06 149 TRP A O 1
ATOM 1135 N N . GLY A 1 150 ? 6.514 7.372 -16.027 1.00 93.31 150 GLY A N 1
ATOM 1136 C CA . GLY A 1 150 ? 5.069 7.403 -15.825 1.00 93.31 150 GLY A CA 1
ATOM 1137 C C . GLY A 1 150 ? 4.341 6.301 -16.598 1.00 93.31 150 GLY A C 1
ATOM 1138 O O . GLY A 1 150 ? 3.407 5.705 -16.062 1.00 93.31 150 GLY A O 1
ATOM 1139 N N . ASP A 1 151 ? 4.772 6.004 -17.825 1.00 96.06 151 ASP A N 1
ATOM 1140 C CA . ASP A 1 151 ? 4.207 4.915 -18.630 1.00 96.06 151 ASP A CA 1
ATOM 1141 C C . ASP A 1 151 ? 4.526 3.553 -18.024 1.00 96.06 151 ASP A C 1
ATOM 1143 O O . ASP A 1 151 ? 3.615 2.752 -17.825 1.00 96.06 151 ASP A O 1
ATOM 1147 N N . VAL A 1 152 ? 5.782 3.322 -17.629 1.00 96.25 152 VAL A N 1
ATOM 1148 C CA . VAL A 1 152 ? 6.202 2.067 -16.987 1.00 96.25 152 VAL A CA 1
ATOM 1149 C C . VAL A 1 152 ? 5.420 1.817 -15.693 1.00 96.25 152 VAL A C 1
ATOM 1151 O O . VAL A 1 152 ? 4.892 0.719 -15.498 1.00 96.25 152 VAL A O 1
ATOM 1154 N N . LEU A 1 153 ? 5.279 2.829 -14.828 1.00 95.31 153 LEU A N 1
ATOM 1155 C CA . LEU A 1 153 ? 4.517 2.719 -13.578 1.00 95.31 153 LEU A CA 1
ATOM 1156 C C . LEU A 1 153 ? 3.037 2.405 -13.847 1.00 95.31 153 LEU A C 1
ATOM 1158 O O . LEU A 1 153 ? 2.475 1.508 -13.221 1.00 95.31 153 LEU A O 1
ATOM 1162 N N . ARG A 1 154 ? 2.406 3.094 -14.809 1.00 96.06 154 ARG A N 1
ATOM 1163 C CA . ARG A 1 154 ? 1.003 2.847 -15.186 1.00 96.06 154 ARG A CA 1
ATOM 1164 C C . ARG A 1 154 ? 0.795 1.475 -15.817 1.00 96.06 154 ARG A C 1
ATOM 1166 O O . ARG A 1 154 ? -0.197 0.818 -15.508 1.00 96.06 154 ARG A O 1
ATOM 1173 N N . ASN A 1 155 ? 1.704 1.044 -16.687 1.00 95.88 155 ASN A N 1
ATOM 1174 C CA . ASN A 1 155 ? 1.652 -0.269 -17.324 1.00 95.88 155 ASN A CA 1
ATOM 1175 C C . ASN A 1 155 ? 1.795 -1.375 -16.276 1.00 95.88 155 ASN A C 1
ATOM 1177 O O . ASN A 1 155 ? 1.019 -2.327 -16.289 1.00 95.88 155 ASN A O 1
ATOM 1181 N N . THR A 1 156 ? 2.709 -1.200 -15.320 1.00 95.94 156 THR A N 1
ATOM 1182 C CA . THR A 1 156 ? 2.883 -2.122 -14.191 1.00 95.94 156 THR A CA 1
ATOM 1183 C C . THR A 1 156 ? 1.629 -2.166 -13.318 1.00 95.94 156 THR A C 1
ATOM 1185 O O . THR A 1 156 ? 1.107 -3.246 -13.059 1.00 95.94 156 THR A O 1
ATOM 1188 N N . ALA A 1 157 ? 1.087 -1.007 -12.925 1.00 95.44 157 ALA A N 1
ATOM 1189 C CA . ALA A 1 157 ? -0.132 -0.943 -12.119 1.00 95.44 157 ALA A CA 1
ATOM 1190 C C . ALA A 1 157 ? -1.321 -1.615 -12.820 1.00 95.44 157 ALA A C 1
ATOM 1192 O O . ALA A 1 157 ? -2.061 -2.384 -12.212 1.00 95.44 157 ALA A O 1
ATOM 1193 N N . ARG A 1 158 ? -1.481 -1.370 -14.125 1.00 96.25 158 ARG A N 1
ATOM 1194 C CA . ARG A 1 158 ? -2.516 -2.012 -14.938 1.00 96.25 158 ARG A CA 1
ATOM 1195 C C . ARG A 1 158 ? -2.340 -3.528 -14.981 1.00 96.25 158 ARG A C 1
ATOM 1197 O O . ARG A 1 158 ? -3.327 -4.228 -14.800 1.00 96.25 158 ARG A O 1
ATOM 1204 N N . ALA A 1 159 ? -1.121 -4.016 -15.205 1.00 95.44 159 ALA A N 1
ATOM 1205 C CA . ALA A 1 159 ? -0.842 -5.447 -15.276 1.00 95.44 159 ALA A CA 1
ATOM 1206 C C . ALA A 1 159 ? -1.128 -6.149 -13.937 1.00 95.44 159 ALA A C 1
ATOM 1208 O O . ALA A 1 159 ? -1.746 -7.207 -13.925 1.00 95.44 159 ALA A O 1
ATOM 1209 N N . VAL A 1 160 ? -0.774 -5.521 -12.809 1.00 94.69 160 VAL A N 1
ATOM 1210 C CA . VAL A 1 160 ? -1.112 -6.037 -11.471 1.00 94.69 160 VAL A CA 1
ATOM 1211 C C . VAL A 1 160 ? -2.618 -6.031 -11.224 1.00 94.69 160 VAL A C 1
ATOM 1213 O O . VAL A 1 160 ? -3.155 -7.032 -10.777 1.00 94.69 160 VAL A O 1
ATOM 1216 N N . ASN A 1 161 ? -3.322 -4.948 -11.555 1.00 94.38 161 ASN A N 1
ATOM 1217 C CA . ASN A 1 161 ? -4.776 -4.867 -11.359 1.00 94.38 161 ASN A CA 1
ATOM 1218 C C . ASN A 1 161 ? -5.573 -5.821 -12.263 1.00 94.38 161 ASN A C 1
ATOM 1220 O O . ASN A 1 161 ? -6.753 -6.057 -12.017 1.00 94.38 161 ASN A O 1
ATOM 1224 N N . GLN A 1 162 ? -4.960 -6.316 -13.3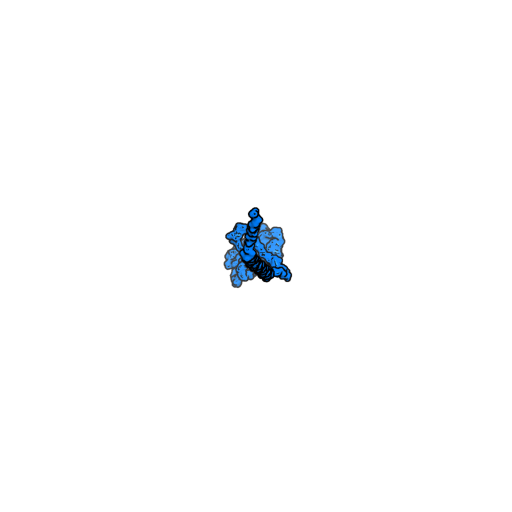39 1.00 94.00 162 GLN A N 1
ATOM 1225 C CA . GLN A 1 162 ? -5.534 -7.335 -14.219 1.00 94.00 162 GLN A CA 1
ATOM 1226 C C . GLN A 1 162 ? -5.189 -8.763 -13.777 1.00 94.00 162 GLN A C 1
ATOM 1228 O O . GLN A 1 162 ? -5.790 -9.703 -14.294 1.00 94.00 162 GLN A O 1
ATOM 1233 N N . ALA A 1 163 ? -4.250 -8.927 -12.841 1.00 90.06 163 ALA A N 1
ATOM 1234 C CA . ALA A 1 163 ? -3.940 -10.216 -12.239 1.00 90.06 163 ALA A CA 1
ATOM 1235 C C . ALA A 1 163 ? -5.133 -10.707 -11.401 1.00 90.06 163 ALA A C 1
ATOM 1237 O O . ALA A 1 163 ? -5.863 -9.916 -10.802 1.00 90.06 163 ALA A O 1
ATOM 1238 N N . GLY A 1 164 ? -5.322 -12.021 -11.308 1.00 86.88 164 GLY A N 1
ATOM 1239 C CA . GLY A 1 164 ? -6.387 -12.653 -10.518 1.00 86.88 164 GLY A CA 1
ATOM 1240 C C . GLY A 1 164 ? -6.153 -12.617 -9.001 1.00 86.88 164 GLY A C 1
ATOM 1241 O O . GLY A 1 164 ? -6.792 -13.365 -8.251 1.00 86.88 164 GLY A O 1
ATOM 1242 N N . LEU A 1 165 ? -5.234 -11.769 -8.532 1.00 89.94 165 LEU A N 1
ATOM 1243 C CA . LEU A 1 165 ? -4.850 -11.634 -7.133 1.00 89.94 165 LEU A CA 1
ATOM 1244 C C . LEU A 1 165 ? -5.650 -10.514 -6.446 1.00 89.94 165 LEU A C 1
ATOM 1246 O O . LEU A 1 165 ? -5.940 -9.495 -7.069 1.00 89.94 165 LEU A O 1
ATOM 1250 N N . PRO A 1 166 ? -5.985 -10.642 -5.147 1.00 88.88 166 PRO A N 1
ATOM 1251 C CA . PRO A 1 166 ? -6.656 -9.592 -4.379 1.00 88.88 166 PRO A CA 1
ATOM 1252 C C . PRO A 1 166 ? -5.691 -8.465 -3.951 1.00 88.88 166 PRO A C 1
ATOM 1254 O O . PRO A 1 166 ? -5.689 -8.031 -2.795 1.00 88.88 166 PRO A O 1
ATOM 1257 N N . VAL A 1 167 ? -4.896 -7.983 -4.909 1.00 90.69 167 VAL A N 1
ATOM 1258 C CA . VAL A 1 167 ? -3.930 -6.890 -4.785 1.00 90.69 167 VAL A CA 1
ATOM 1259 C C . VAL A 1 167 ? -4.386 -5.746 -5.678 1.00 90.69 167 VAL A C 1
ATOM 1261 O O . VAL A 1 167 ? -4.841 -5.958 -6.799 1.00 90.69 167 VAL A O 1
ATOM 1264 N N . ARG A 1 168 ? -4.233 -4.520 -5.192 1.00 92.56 168 ARG A N 1
ATOM 1265 C CA . ARG A 1 168 ? -4.495 -3.302 -5.945 1.00 92.56 168 ARG A CA 1
ATOM 1266 C C . ARG A 1 168 ? -3.213 -2.499 -6.096 1.00 92.56 168 ARG A C 1
ATOM 1268 O O . ARG A 1 168 ? -2.533 -2.220 -5.112 1.00 92.56 168 ARG A O 1
ATOM 1275 N N . ALA A 1 169 ? -2.908 -2.100 -7.320 1.00 93.38 169 ALA A N 1
ATOM 1276 C CA . ALA A 1 169 ? -1.797 -1.230 -7.651 1.00 93.38 169 ALA A CA 1
ATOM 1277 C C . ALA A 1 169 ? -2.293 0.156 -8.080 1.00 93.38 169 ALA A C 1
ATOM 1279 O O . ALA A 1 169 ? -3.091 0.280 -9.011 1.00 93.38 169 ALA A O 1
ATOM 1280 N N . ASP A 1 170 ? -1.775 1.203 -7.448 1.00 91.81 170 ASP A N 1
ATOM 1281 C CA . ASP A 1 170 ? -2.074 2.594 -7.783 1.00 91.81 170 ASP A CA 1
ATOM 1282 C C . ASP A 1 170 ? -0.774 3.369 -8.037 1.00 91.81 170 ASP A C 1
ATOM 1284 O O . ASP A 1 170 ? 0.277 3.069 -7.468 1.00 91.81 170 ASP A O 1
ATOM 1288 N N . VAL A 1 171 ? -0.845 4.381 -8.906 1.00 90.94 171 VAL A N 1
ATOM 1289 C CA . VAL A 1 171 ? 0.259 5.323 -9.129 1.00 90.94 171 VAL A CA 1
ATOM 1290 C C . VAL A 1 171 ? -0.073 6.624 -8.415 1.00 90.94 171 VAL A C 1
ATOM 1292 O O . VAL A 1 171 ? -1.056 7.285 -8.744 1.00 90.94 171 VAL A O 1
ATOM 1295 N N . LEU A 1 172 ? 0.751 6.987 -7.440 1.00 87.44 172 LEU A N 1
ATOM 1296 C CA . LEU A 1 172 ? 0.560 8.145 -6.577 1.00 87.44 172 LEU A CA 1
ATOM 1297 C C . LEU A 1 172 ? 1.622 9.199 -6.887 1.00 87.44 172 LEU A C 1
ATOM 1299 O O . LEU A 1 172 ? 2.767 8.863 -7.182 1.00 87.44 172 LEU A O 1
ATOM 1303 N N . TYR A 1 173 ? 1.252 10.477 -6.810 1.00 84.38 173 TYR A N 1
ATOM 1304 C CA . TYR A 1 173 ? 2.206 11.581 -6.883 1.00 84.38 173 TYR A CA 1
ATOM 1305 C C . TYR A 1 173 ? 2.494 12.108 -5.480 1.00 84.38 173 TYR A C 1
ATOM 1307 O O . TYR A 1 173 ? 1.584 12.542 -4.775 1.00 84.38 173 TYR A O 1
ATOM 1315 N N . GLN A 1 174 ? 3.767 12.095 -5.097 1.00 76.06 174 GLN A N 1
ATOM 1316 C CA . GLN A 1 174 ? 4.238 12.551 -3.800 1.00 76.06 174 GLN A CA 1
ATOM 1317 C C . GLN A 1 174 ? 5.118 13.794 -3.973 1.00 76.06 174 GLN A C 1
ATOM 1319 O O . GLN A 1 174 ? 6.206 13.740 -4.550 1.00 76.06 174 GLN A O 1
ATOM 1324 N N . ASN A 1 175 ? 4.639 14.932 -3.470 1.00 71.12 175 ASN A N 1
ATOM 1325 C CA . ASN A 1 175 ? 5.325 16.226 -3.554 1.00 71.12 175 ASN A CA 1
ATOM 1326 C C . ASN A 1 175 ? 6.321 16.475 -2.404 1.00 71.12 175 ASN A C 1
ATOM 1328 O O . ASN A 1 175 ? 7.149 17.376 -2.511 1.00 71.12 175 ASN A O 1
ATOM 1332 N N . ALA A 1 176 ? 6.282 15.672 -1.339 1.00 60.44 176 ALA A N 1
ATOM 1333 C CA . ALA A 1 176 ? 7.243 15.692 -0.241 1.00 60.44 176 ALA A CA 1
ATOM 1334 C C . ALA A 1 176 ? 7.518 14.262 0.238 1.00 60.44 176 ALA A C 1
ATOM 1336 O O . ALA A 1 176 ? 6.577 13.494 0.458 1.00 60.44 176 ALA A O 1
ATOM 1337 N N . ALA A 1 177 ? 8.794 13.901 0.407 1.00 56.38 177 ALA A N 1
ATOM 1338 C CA . ALA A 1 177 ? 9.168 12.630 1.027 1.00 56.38 177 ALA A CA 1
ATOM 1339 C C . ALA A 1 177 ? 8.477 12.495 2.403 1.00 56.38 177 ALA A C 1
ATOM 1341 O O . ALA A 1 177 ? 8.240 13.503 3.067 1.00 56.38 177 ALA A O 1
ATOM 1342 N N . TYR A 1 178 ? 8.145 11.267 2.816 1.00 53.22 178 TYR A N 1
ATOM 1343 C CA . TYR A 1 178 ? 7.569 10.939 4.137 1.00 53.22 178 TYR A CA 1
ATOM 1344 C C . TYR A 1 178 ? 6.087 11.299 4.397 1.00 53.22 178 TYR A C 1
ATOM 1346 O O . TYR A 1 178 ? 5.603 11.073 5.500 1.00 53.22 178 TYR A O 1
ATOM 1354 N N . GLY A 1 179 ? 5.336 11.825 3.419 1.00 54.22 179 GLY A N 1
ATOM 1355 C CA . GLY A 1 179 ? 3.920 12.195 3.612 1.00 54.22 179 GLY A CA 1
ATOM 1356 C C . GLY A 1 179 ? 2.910 11.033 3.657 1.00 54.22 179 GLY A C 1
ATOM 1357 O O . GLY A 1 179 ? 1.850 11.185 4.255 1.00 54.22 179 GLY A O 1
ATOM 1358 N N . LEU A 1 180 ? 3.215 9.893 3.024 1.00 52.56 180 LEU A N 1
ATOM 1359 C CA . LEU A 1 180 ? 2.321 8.721 2.958 1.00 52.56 180 LEU A CA 1
ATOM 1360 C C . LEU A 1 180 ? 2.823 7.536 3.797 1.00 52.56 180 LEU A C 1
ATOM 1362 O O . LEU A 1 180 ? 2.005 6.787 4.319 1.00 52.56 180 LEU A O 1
ATOM 1366 N N . ASP A 1 181 ? 4.144 7.387 3.925 1.00 54.62 181 ASP A N 1
ATOM 1367 C CA . ASP A 1 181 ? 4.824 6.364 4.726 1.00 54.62 181 ASP A CA 1
ATOM 1368 C C . ASP A 1 181 ? 6.327 6.732 4.821 1.00 54.62 181 ASP A C 1
ATOM 1370 O O . ASP A 1 181 ? 6.927 7.096 3.798 1.00 54.62 181 ASP A O 1
ATOM 1374 N N . PRO A 1 182 ? 6.949 6.705 6.018 1.00 53.94 182 PRO A N 1
ATOM 1375 C CA . PRO A 1 182 ? 8.367 7.007 6.195 1.00 53.94 182 PRO A CA 1
ATOM 1376 C C . PRO A 1 182 ? 9.329 6.063 5.446 1.00 53.94 182 PRO A C 1
ATOM 1378 O O . PRO A 1 182 ? 10.468 6.451 5.185 1.00 53.94 182 PRO A O 1
ATOM 1381 N N . ALA A 1 183 ? 8.882 4.867 5.050 1.00 51.38 183 ALA A N 1
ATOM 1382 C CA . ALA A 1 183 ? 9.642 3.914 4.240 1.00 51.38 183 ALA A CA 1
ATOM 1383 C C . ALA A 1 183 ? 9.699 4.284 2.739 1.00 51.38 183 ALA A C 1
ATOM 1385 O O . ALA A 1 183 ? 10.527 3.748 1.993 1.00 51.38 183 ALA A O 1
ATOM 1386 N N . LEU A 1 184 ? 8.857 5.220 2.278 1.00 57.88 184 LEU A N 1
ATOM 1387 C CA . LEU A 1 184 ? 8.808 5.679 0.886 1.00 57.88 184 LEU A CA 1
ATOM 1388 C C . LEU A 1 184 ? 9.913 6.699 0.606 1.00 57.88 184 LEU A C 1
ATOM 1390 O O . LEU A 1 184 ? 9.745 7.914 0.732 1.00 57.88 184 LEU A O 1
ATOM 1394 N N . ALA A 1 185 ? 11.072 6.192 0.197 1.00 50.75 185 ALA A N 1
ATOM 1395 C CA . ALA A 1 185 ? 12.199 7.015 -0.211 1.00 50.75 185 ALA A CA 1
ATOM 1396 C C . ALA A 1 185 ? 11.969 7.623 -1.613 1.00 50.75 185 ALA A C 1
ATOM 1398 O O . ALA A 1 185 ? 12.362 7.049 -2.633 1.00 50.75 185 ALA A O 1
ATOM 1399 N N . GLY A 1 186 ? 11.359 8.810 -1.684 1.00 61.59 186 GLY A N 1
ATOM 1400 C CA . GLY A 1 186 ? 11.427 9.662 -2.877 1.00 61.59 186 GLY A CA 1
ATOM 1401 C C . GLY A 1 186 ? 10.302 10.686 -3.031 1.00 61.59 186 GLY A C 1
ATOM 1402 O O . GLY A 1 186 ? 9.204 10.521 -2.515 1.00 61.59 186 GLY A O 1
ATOM 1403 N N . SER A 1 187 ? 10.583 11.751 -3.783 1.00 70.50 187 SER A N 1
ATOM 1404 C CA . SER A 1 187 ? 9.572 12.639 -4.365 1.00 70.50 187 SER A CA 1
ATOM 1405 C C . SER A 1 187 ? 9.307 12.237 -5.822 1.00 70.50 187 SER A C 1
ATOM 1407 O O . SER A 1 187 ? 10.192 11.713 -6.503 1.00 70.50 187 SER A O 1
ATOM 1409 N N . GLY A 1 188 ? 8.087 12.462 -6.312 1.00 82.88 188 GLY A N 1
ATOM 1410 C CA . GLY A 1 188 ? 7.675 12.127 -7.678 1.00 82.88 188 GLY A CA 1
ATOM 1411 C C . GLY A 1 188 ? 6.533 11.114 -7.745 1.00 82.88 188 GLY A C 1
ATOM 1412 O O . GLY A 1 188 ? 5.728 10.999 -6.828 1.00 82.88 188 GLY A O 1
ATOM 1413 N N . SER A 1 189 ? 6.423 10.418 -8.876 1.00 87.31 189 SER A N 1
ATOM 1414 C CA . SER A 1 189 ? 5.449 9.342 -9.081 1.00 87.31 189 SER A CA 1
ATOM 1415 C C . SER A 1 189 ? 5.958 8.024 -8.517 1.00 87.31 189 SER A C 1
ATOM 1417 O O . SER A 1 189 ? 7.107 7.652 -8.752 1.00 87.31 189 SER A O 1
ATOM 1419 N N . ILE A 1 190 ? 5.086 7.335 -7.790 1.00 88.56 190 ILE A N 1
ATOM 1420 C CA . ILE A 1 190 ? 5.369 6.106 -7.054 1.00 88.56 190 ILE A CA 1
ATOM 1421 C C . ILE A 1 190 ? 4.290 5.082 -7.397 1.00 88.56 190 ILE A C 1
ATOM 1423 O O . ILE A 1 190 ? 3.115 5.427 -7.488 1.00 88.56 190 ILE A O 1
ATOM 1427 N N . LEU A 1 191 ? 4.681 3.825 -7.576 1.00 89.50 191 LEU A N 1
ATOM 1428 C CA . LEU A 1 191 ? 3.781 2.679 -7.611 1.00 89.50 191 LEU A CA 1
ATOM 1429 C C . LEU A 1 191 ? 3.565 2.189 -6.179 1.00 89.50 191 LEU A C 1
ATOM 1431 O O . LEU A 1 191 ? 4.537 1.867 -5.503 1.00 89.50 191 LEU A O 1
ATOM 1435 N N . ALA A 1 192 ? 2.315 2.097 -5.739 1.00 90.44 192 ALA A N 1
ATOM 1436 C CA . ALA A 1 192 ? 1.932 1.529 -4.452 1.00 90.44 192 ALA A CA 1
ATOM 1437 C C . ALA A 1 192 ? 1.094 0.268 -4.670 1.00 90.44 192 ALA A C 1
ATOM 1439 O O . ALA A 1 192 ? 0.145 0.277 -5.452 1.00 90.44 192 ALA A O 1
ATOM 1440 N N . LEU A 1 193 ? 1.447 -0.807 -3.969 1.00 90.19 193 LEU A N 1
ATOM 1441 C CA . LEU A 1 193 ? 0.734 -2.079 -3.957 1.00 90.19 193 LEU A CA 1
ATOM 1442 C C . LEU A 1 193 ? 0.044 -2.228 -2.606 1.00 90.19 193 LEU A C 1
ATOM 1444 O O . LEU A 1 193 ? 0.689 -2.213 -1.553 1.00 90.19 193 LEU A O 1
ATOM 1448 N N . SER A 1 194 ? -1.271 -2.374 -2.651 1.00 89.44 194 SER A N 1
ATOM 1449 C CA . SER A 1 194 ? -2.135 -2.450 -1.486 1.00 89.44 194 SER A CA 1
ATOM 1450 C C . SER A 1 194 ? -2.999 -3.701 -1.509 1.00 89.44 194 SER A C 1
ATOM 1452 O O . SER A 1 194 ? -3.312 -4.251 -2.564 1.00 89.44 194 SER A O 1
ATOM 1454 N N . VAL A 1 195 ? -3.380 -4.160 -0.327 1.00 89.38 195 VAL A N 1
ATOM 1455 C CA . VAL A 1 195 ? -4.281 -5.298 -0.127 1.00 89.38 195 VAL A CA 1
ATOM 1456 C C . VAL A 1 195 ? -5.444 -4.854 0.753 1.00 89.38 195 VAL A C 1
ATOM 1458 O O . VAL A 1 195 ? -5.335 -3.879 1.496 1.00 89.38 195 VAL A O 1
ATOM 1461 N N . ASN A 1 196 ? -6.578 -5.550 0.667 1.00 83.00 196 ASN A N 1
ATOM 1462 C CA . ASN A 1 196 ? -7.734 -5.228 1.503 1.00 83.00 196 ASN A CA 1
ATOM 1463 C C . ASN A 1 196 ? -7.409 -5.521 2.984 1.00 83.00 196 ASN A C 1
ATOM 1465 O O . ASN A 1 196 ? -7.237 -6.699 3.301 1.00 83.00 196 ASN A O 1
ATOM 1469 N N . PRO A 1 197 ? -7.379 -4.518 3.885 1.00 74.44 197 PRO A N 1
ATOM 1470 C CA . PRO A 1 197 ? -7.016 -4.707 5.293 1.00 74.44 197 PRO A CA 1
ATOM 1471 C C . PRO A 1 197 ? -8.001 -5.585 6.082 1.00 74.44 197 PRO A C 1
ATOM 1473 O O . PRO A 1 197 ? -7.655 -6.078 7.148 1.00 74.44 197 PRO A O 1
ATOM 1476 N N . GLU A 1 198 ? -9.211 -5.822 5.570 1.00 73.75 198 GLU A N 1
ATOM 1477 C CA . GLU A 1 198 ? -10.207 -6.688 6.218 1.00 73.75 198 GLU A CA 1
ATOM 1478 C C . GLU A 1 198 ? -9.914 -8.187 6.047 1.00 73.75 198 GLU A C 1
ATOM 1480 O O . GLU A 1 198 ? -10.607 -9.030 6.620 1.00 73.75 198 GLU A O 1
ATOM 1485 N N . ARG A 1 199 ? -8.913 -8.553 5.236 1.00 72.56 199 ARG A N 1
ATOM 1486 C CA . ARG A 1 199 ? -8.539 -9.955 5.012 1.00 72.56 199 ARG A CA 1
ATOM 1487 C C . ARG A 1 199 ? -7.425 -10.394 5.963 1.00 72.56 199 ARG A C 1
ATOM 1489 O O . ARG A 1 199 ? -6.502 -9.622 6.186 1.00 72.56 199 ARG A O 1
ATOM 1496 N N . PRO A 1 200 ? -7.435 -11.643 6.458 1.00 69.19 200 PRO A N 1
ATOM 1497 C CA . PRO A 1 200 ? -6.344 -12.152 7.291 1.00 69.19 200 PRO A CA 1
ATOM 1498 C C . PRO A 1 200 ? -5.029 -12.294 6.507 1.00 69.19 200 PRO A C 1
ATOM 1500 O O . PRO A 1 200 ? -3.955 -12.082 7.060 1.00 69.19 200 PRO A O 1
ATOM 1503 N N . ASP A 1 201 ? -5.109 -12.590 5.206 1.00 78.31 201 ASP A N 1
ATOM 1504 C CA . ASP A 1 201 ? -3.935 -12.826 4.364 1.00 78.31 201 ASP A CA 1
ATOM 1505 C C . ASP A 1 201 ? -3.388 -11.520 3.771 1.00 78.31 201 ASP A C 1
ATOM 1507 O O . ASP A 1 201 ? -3.772 -11.069 2.682 1.00 78.31 201 ASP A O 1
ATOM 1511 N N . GLN A 1 202 ? -2.484 -10.909 4.528 1.00 80.88 202 GLN A N 1
ATOM 1512 C CA . GLN A 1 202 ? -1.881 -9.605 4.244 1.00 80.88 202 GLN A CA 1
ATOM 1513 C C . GLN A 1 202 ? -0.464 -9.703 3.662 1.00 80.88 202 GLN A C 1
ATOM 1515 O O . GLN A 1 202 ? 0.079 -8.695 3.204 1.00 80.88 202 GLN A O 1
ATOM 1520 N N . ASP A 1 203 ? 0.112 -10.906 3.663 1.00 85.44 203 ASP A N 1
ATOM 1521 C CA . ASP A 1 203 ? 1.466 -11.168 3.188 1.00 85.44 203 ASP A CA 1
ATOM 1522 C C . ASP A 1 203 ? 1.515 -11.083 1.665 1.00 85.44 203 ASP A C 1
ATOM 1524 O O . ASP A 1 203 ? 1.052 -11.973 0.945 1.00 85.44 203 ASP A O 1
ATOM 1528 N N . LEU A 1 204 ? 2.083 -9.981 1.184 1.00 89.19 204 LEU A N 1
ATOM 1529 C CA . LEU A 1 204 ? 2.393 -9.762 -0.217 1.00 89.19 204 LEU A CA 1
ATOM 1530 C C . LEU A 1 204 ? 3.875 -10.057 -0.440 1.00 89.19 204 LEU A C 1
ATOM 1532 O O . LEU A 1 204 ? 4.728 -9.518 0.261 1.00 89.19 204 LEU A O 1
ATOM 1536 N N . GLN A 1 205 ? 4.193 -10.880 -1.433 1.00 92.12 205 GLN A N 1
ATOM 1537 C CA . GLN A 1 205 ? 5.569 -11.129 -1.859 1.00 92.12 205 GLN A CA 1
ATOM 1538 C C . GLN A 1 205 ? 5.693 -10.900 -3.361 1.00 92.12 205 GLN A C 1
ATOM 1540 O O . GLN A 1 205 ? 4.839 -11.334 -4.132 1.00 92.12 205 GLN A O 1
ATOM 1545 N N . ALA A 1 206 ? 6.769 -10.241 -3.779 1.00 92.94 206 ALA A N 1
ATOM 1546 C CA . ALA A 1 206 ? 7.056 -9.956 -5.175 1.00 92.94 206 ALA A CA 1
ATOM 1547 C C . ALA A 1 206 ? 8.506 -10.333 -5.480 1.00 92.94 206 ALA A C 1
ATOM 1549 O O . ALA A 1 206 ? 9.402 -10.081 -4.673 1.00 92.94 206 ALA A O 1
ATOM 1550 N N . ARG A 1 207 ? 8.742 -10.950 -6.639 1.00 94.56 207 ARG A N 1
ATOM 1551 C CA . ARG A 1 207 ? 10.075 -11.392 -7.056 1.00 94.56 207 ARG A CA 1
ATOM 1552 C C . ARG A 1 207 ? 10.264 -11.227 -8.556 1.00 94.56 207 ARG A C 1
ATOM 1554 O O . ARG A 1 207 ? 9.427 -11.672 -9.335 1.00 94.56 207 ARG A O 1
ATOM 1561 N N . ASP A 1 208 ? 11.399 -10.669 -8.964 1.00 94.88 208 ASP A N 1
ATOM 1562 C CA . ASP A 1 208 ? 11.776 -10.612 -10.376 1.00 94.88 208 ASP A CA 1
ATOM 1563 C C . ASP A 1 208 ? 12.017 -12.017 -10.951 1.00 94.88 208 ASP A C 1
ATOM 1565 O O . ASP A 1 208 ? 12.686 -12.858 -10.344 1.00 94.88 208 ASP A O 1
ATOM 1569 N N . VAL A 1 209 ? 11.470 -12.260 -12.144 1.00 94.12 209 VAL A N 1
ATOM 1570 C CA . VAL A 1 209 ? 11.632 -13.515 -12.895 1.00 94.12 209 VAL A CA 1
ATOM 1571 C C . VAL A 1 209 ? 12.531 -13.287 -14.108 1.00 94.12 209 VAL A C 1
ATOM 1573 O O . VAL A 1 209 ? 13.435 -14.080 -14.359 1.00 94.12 209 VAL A O 1
ATOM 1576 N N . SER A 1 210 ? 12.321 -12.195 -14.849 1.00 94.00 210 SER A N 1
ATOM 1577 C CA . SER A 1 210 ? 13.190 -11.795 -15.958 1.00 94.00 210 SER A CA 1
ATOM 1578 C C . SER A 1 210 ? 13.181 -10.285 -16.185 1.00 94.00 210 SER A C 1
ATOM 1580 O O . SER A 1 210 ? 12.123 -9.655 -16.189 1.00 94.00 210 SER A O 1
ATOM 1582 N N . GLY A 1 211 ? 14.358 -9.716 -16.448 1.00 90.25 211 GLY A N 1
ATOM 1583 C CA . GLY A 1 211 ? 14.535 -8.301 -16.785 1.00 90.25 211 GLY A CA 1
ATOM 1584 C C . GLY A 1 211 ? 14.777 -7.368 -15.592 1.00 90.25 211 GLY A C 1
ATOM 1585 O O . GLY A 1 211 ? 15.311 -6.289 -15.808 1.00 90.25 211 GLY A O 1
ATOM 1586 N N . GLY A 1 212 ? 14.458 -7.765 -14.353 1.00 92.12 212 GLY A N 1
ATOM 1587 C CA . GLY A 1 212 ? 14.780 -6.970 -13.153 1.00 92.12 212 GLY A CA 1
ATOM 1588 C C . GLY A 1 212 ? 13.923 -5.708 -12.994 1.00 92.12 212 GLY A C 1
ATOM 1589 O O . GLY A 1 212 ? 14.441 -4.633 -12.697 1.00 92.12 212 GLY A O 1
ATOM 1590 N N . LEU A 1 213 ? 12.615 -5.803 -13.259 1.00 93.06 213 LEU A N 1
ATOM 1591 C CA . LEU A 1 213 ? 11.723 -4.641 -13.214 1.00 93.06 213 LEU A CA 1
ATOM 1592 C C . LEU A 1 213 ? 11.513 -4.137 -11.788 1.00 93.06 213 LEU A C 1
ATOM 1594 O O . LEU A 1 213 ? 11.519 -2.925 -11.579 1.00 93.06 213 LEU A O 1
ATOM 1598 N N . LEU A 1 214 ? 11.312 -5.032 -10.818 1.00 93.06 214 LEU A N 1
ATOM 1599 C CA . LEU A 1 214 ? 11.077 -4.625 -9.430 1.00 93.06 214 LEU A CA 1
ATOM 1600 C C . LEU A 1 214 ? 12.320 -3.950 -8.851 1.00 93.06 214 LEU A C 1
ATOM 1602 O O . LEU A 1 214 ? 12.202 -2.922 -8.180 1.00 93.06 214 LEU A O 1
ATOM 1606 N N . GLU A 1 215 ? 13.502 -4.476 -9.175 1.00 92.50 215 GLU A N 1
ATOM 1607 C CA . GLU A 1 215 ? 14.781 -3.850 -8.845 1.00 92.50 215 GLU A CA 1
ATOM 1608 C C . GLU A 1 215 ? 14.916 -2.457 -9.478 1.00 92.50 215 GLU A C 1
ATOM 1610 O O . GLU A 1 215 ? 15.201 -1.484 -8.776 1.00 92.50 215 GLU A O 1
ATOM 1615 N N . ALA A 1 216 ? 14.632 -2.317 -10.777 1.00 91.50 216 ALA A N 1
ATOM 1616 C CA . ALA A 1 216 ? 14.709 -1.031 -11.471 1.00 91.50 216 ALA A CA 1
ATOM 1617 C C . ALA A 1 216 ? 13.705 0.004 -10.933 1.00 91.50 216 ALA A C 1
ATOM 1619 O O . ALA A 1 216 ? 14.025 1.188 -10.806 1.00 91.50 216 ALA A O 1
ATOM 1620 N N . LEU A 1 217 ? 12.502 -0.443 -10.564 1.00 90.38 217 LEU A N 1
ATOM 1621 C CA . LEU A 1 217 ? 11.498 0.377 -9.888 1.00 90.38 217 LEU A CA 1
ATOM 1622 C C . LEU A 1 217 ? 11.847 0.637 -8.413 1.00 90.38 217 LEU A C 1
ATOM 1624 O O . LEU A 1 217 ? 11.212 1.475 -7.770 1.00 90.38 217 LEU A O 1
ATOM 1628 N N . ARG A 1 218 ? 12.883 -0.012 -7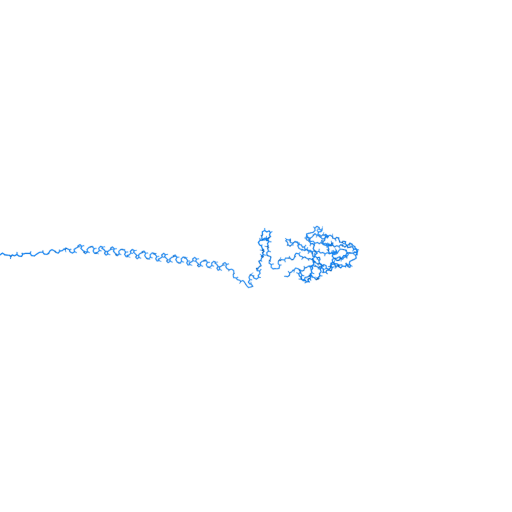.870 1.00 90.75 218 ARG A N 1
ATOM 1629 C CA . ARG A 1 218 ? 13.281 0.070 -6.459 1.00 90.75 218 ARG A CA 1
ATOM 1630 C C . ARG A 1 218 ? 12.103 -0.260 -5.536 1.00 90.75 218 ARG A C 1
ATOM 1632 O O . ARG A 1 218 ? 11.865 0.461 -4.569 1.00 90.75 218 ARG A O 1
ATOM 1639 N N . VAL A 1 219 ? 11.341 -1.303 -5.872 1.00 88.88 219 VAL A N 1
ATOM 1640 C CA . VAL A 1 219 ? 10.196 -1.752 -5.068 1.00 88.88 219 VAL A CA 1
ATOM 1641 C C . VAL A 1 219 ? 10.694 -2.312 -3.742 1.00 88.88 219 VAL A C 1
ATOM 1643 O O . VAL A 1 219 ? 11.606 -3.135 -3.706 1.00 88.88 219 VAL A O 1
ATOM 1646 N N . ARG A 1 220 ? 10.099 -1.848 -2.645 1.00 87.12 220 ARG A N 1
ATOM 1647 C CA . ARG A 1 220 ? 10.415 -2.263 -1.278 1.00 87.12 220 ARG A CA 1
ATOM 1648 C C . ARG A 1 220 ? 9.137 -2.587 -0.529 1.00 87.12 220 ARG A C 1
ATOM 1650 O O . ARG A 1 220 ? 8.086 -2.022 -0.828 1.00 87.12 220 ARG A O 1
ATOM 1657 N N . THR A 1 221 ? 9.240 -3.479 0.448 1.00 84.88 221 THR A N 1
ATOM 1658 C CA . THR A 1 221 ? 8.188 -3.675 1.445 1.00 84.88 221 THR A CA 1
ATOM 1659 C C . THR A 1 221 ? 8.088 -2.432 2.317 1.00 84.88 221 THR A C 1
ATOM 1661 O O . THR A 1 221 ? 9.107 -1.893 2.749 1.00 84.88 221 THR A O 1
ATOM 1664 N N . THR A 1 222 ? 6.867 -1.970 2.544 1.00 73.44 222 THR A N 1
ATOM 1665 C CA . THR A 1 222 ? 6.580 -0.915 3.513 1.00 73.44 222 THR A CA 1
ATOM 1666 C C . THR A 1 222 ? 6.529 -1.552 4.897 1.00 73.44 222 THR A C 1
ATOM 1668 O O . THR A 1 222 ? 5.881 -2.587 5.071 1.00 73.44 222 THR A O 1
ATOM 1671 N N . ASP A 1 223 ? 7.266 -0.998 5.860 1.00 59.75 223 ASP A N 1
ATOM 1672 C CA . ASP A 1 223 ? 7.290 -1.551 7.215 1.00 59.75 223 ASP A CA 1
ATOM 1673 C C . ASP A 1 223 ? 5.881 -1.492 7.830 1.00 59.75 223 ASP A C 1
ATOM 1675 O O . ASP A 1 223 ? 5.142 -0.526 7.594 1.00 59.75 223 ASP A O 1
ATOM 1679 N N . PRO A 1 224 ? 5.473 -2.494 8.630 1.00 52.84 224 PRO A N 1
ATOM 1680 C CA . PRO A 1 224 ? 4.305 -2.331 9.476 1.00 52.84 224 PRO A CA 1
ATOM 1681 C C . PRO A 1 224 ? 4.584 -1.145 10.402 1.00 52.84 224 PRO A C 1
ATOM 1683 O O . PRO A 1 224 ? 5.541 -1.171 11.174 1.00 52.84 224 PRO A O 1
ATOM 1686 N N . ALA A 1 225 ? 3.791 -0.079 10.270 1.00 44.50 225 ALA A N 1
ATOM 1687 C CA . ALA A 1 225 ? 3.893 1.090 11.132 1.00 44.50 225 ALA A CA 1
ATOM 1688 C C . ALA A 1 225 ? 3.925 0.642 12.607 1.00 44.50 225 ALA A C 1
ATOM 1690 O O . ALA A 1 225 ? 3.031 -0.092 13.036 1.00 44.50 225 ALA A O 1
ATOM 1691 N N . LEU A 1 226 ? 4.987 1.044 13.319 1.00 33.34 226 LEU A N 1
ATOM 1692 C CA . LEU A 1 226 ? 5.203 0.812 14.753 1.00 33.34 226 LEU A CA 1
ATOM 1693 C C . LEU A 1 226 ? 4.044 1.356 15.600 1.00 33.34 226 LEU A C 1
ATOM 1695 O O . LEU A 1 226 ? 3.551 2.467 15.288 1.00 33.34 226 LEU A O 1
#

Sequence (226 aa):
MSQIKTGTDLPEPATATSRIKGEWAVQALASRAEEALDRKSRRQWSSQTLQGLEDRLAGFREALAAFQWPTDPPPWFEARMATGDQRTRQGFGASVLPAGQAQPQTKMASGGFAAQGTTTLAPGTYRFSLSQAGRAENIDVRVGASDTWGDVLRNTARAVNQAGLPVRADVLYQNAAYGLDPALAGSGSILALSVNPERPDQDLQARDVSGGLLEALRVRTTDPAL

Organism: NCBI:txid270496

Foldseek 3Di:
DDDDDDDDDDDDPPVVVVVVVVVVVVVVVVVVVVVVVVVVVVVVVVVVVVVVVVVVVVVVVVVVVPDDDADVVGPVVFDDDDDDDPVCVVPDDDDDDGPLLQFDQWFKKFAADALQAFAPADFDKWWKWKDWPRDIDIFIAGDDPRHGPNRRLVSVQVRVVPDPDQKHKDKDAAQDACPPAVVHHYGHIMITIGHDSVDPTGDMDMGTDPRCSCVSRRMDTGDGDD

Secondary structure (DSSP, 8-state):
--------PPPPTHHHHHHHHHHHHHHHHHHHHHHHHHHHHHHHHHHHHHHHHHHHHHHHHHHHHH--PPPSS-GGGT-------TTGGGT-----PPTTT---SEEEEPPPB-TTSBP-SPSEEEEEEEEETTEEEEEEEEE-TT-BHHHHHHHHHHHHHHSSSSEEEEEEEESSTTSS-TT---SEEEEEEEE-TTSS---EEEEEEES-HHHHTT-EEPPPP-

Radius of gyration: 48.66 Å; chains: 1; bounding box: 115×63×140 Å